Protein AF-0000000084846619 (afdb_homodimer)

Radius of gyration: 22.56 Å; Cα contacts (8 Å, |Δi|>4): 663; chains: 2; bounding box: 57×55×68 Å

Solvent-accessible surface area (backbone atoms only — not comparable to full-atom values): 15453 Å² total; per-residue (Å²): 134,83,77,74,76,74,73,71,69,72,67,68,66,68,63,80,66,84,58,71,43,74,70,27,63,53,76,60,34,79,44,51,46,59,33,74,47,62,42,24,43,28,45,57,87,49,92,53,59,68,50,65,49,30,35,34,35,15,39,35,76,24,59,89,46,84,72,76,56,37,66,59,27,29,50,50,76,54,45,75,38,79,38,77,57,42,58,44,84,92,42,70,86,44,59,23,33,39,80,39,81,30,66,37,56,64,80,53,63,59,35,41,28,34,42,20,36,41,43,35,34,24,36,42,95,45,30,18,65,44,71,50,61,45,69,43,42,29,29,31,94,134,81,77,73,74,72,71,73,69,73,68,68,64,66,63,82,66,83,58,69,42,72,70,28,64,52,75,60,33,82,43,52,46,60,34,74,45,62,42,24,43,28,44,58,88,47,93,53,60,67,50,64,49,30,35,34,34,13,39,33,76,23,59,88,44,84,71,74,57,38,67,59,27,28,49,50,77,55,45,74,39,80,41,78,57,43,58,44,84,92,41,71,86,44,59,23,32,38,78,40,82,32,66,37,56,66,81,54,63,59,34,42,27,32,42,21,35,42,42,34,31,24,36,44,97,46,30,18,65,43,72,52,61,45,69,43,42,28,30,30,96

Organism: Agaricus bisporus var. burnettii (strain JB137-S8 / ATCC MYA-4627 / FGSC 10392) (NCBI:txid597362)

Secondary structure (DSSP, 8-state):
--------------------EEEESPTTEEE-TTSEEEEEEEE---SS-EEEEEEEEEEEE-SSSPPPPTTT---EEEEEEE---B--TT-TTSPEEEEEEEEPPTTPPSEEEEEEEEEEEEETTTTEEEEEEEEEEEEE-/--------------------EEEESPTTEEE-TTSEEEEEEEE---SS-EEEEEEEEEEEE-SSSPPPPTTT---EEEEEEE---B--TT-TTSPEEEEEEEEPPTTPPSEEEEEEEEEEEEETTTTEEEEEEEEEEEEE-

Nearest PDB structures (foldseek):
  8xgl-assembly1_A  TM=7.711E-01  e=7.300E-08  Pyricularia oryzae
  8xgl-assembly1_B  TM=7.271E-01  e=2.197E-07  Pyricularia oryzae
  7tps-assembly1_B  TM=4.456E-01  e=1.864E-02  Homo sapiens
  7u0e-assembly2_H  TM=3.938E-01  e=1.784E-01  Homo sapiens
  7u0e-assembly1_A  TM=3.859E-01  e=1.991E-01  Homo sapiens

Structure (mmCIF, N/CA/C/O backbone):
data_AF-0000000084846619-model_v1
#
loop_
_entity.id
_entity.type
_entity.pdbx_description
1 polymer 'Phosphatidylglycerol/phosphatidylinositol transfer protein'
#
loop_
_atom_site.group_PDB
_atom_site.id
_atom_site.type_symbol
_atom_site.label_atom_id
_atom_site.label_alt_id
_atom_site.label_comp_id
_atom_site.label_asym_id
_atom_site.label_entity_id
_atom_site.label_seq_id
_atom_site.pdbx_PDB_ins_code
_atom_site.Cartn_x
_atom_site.Cartn_y
_atom_site.Cartn_z
_atom_site.occupancy
_atom_site.B_iso_or_equiv
_atom_site.auth_seq_id
_atom_site.auth_comp_id
_atom_site.auth_asym_id
_atom_site.auth_atom_id
_atom_site.pdbx_PDB_model_num
ATOM 1 N N . MET A 1 1 ? -15.875 -27.078 47.812 1 30.39 1 MET A N 1
ATOM 2 C CA . MET A 1 1 ? -16.219 -26.062 46.844 1 30.39 1 MET A CA 1
ATOM 3 C C . MET A 1 1 ? -15.086 -25.891 45.812 1 30.39 1 MET A C 1
ATOM 5 O O . MET A 1 1 ? -14.031 -25.359 46.156 1 30.39 1 MET A O 1
ATOM 9 N N . LYS A 1 2 ? -14.797 -26.938 44.938 1 36.56 2 LYS A N 1
ATOM 10 C CA . LYS A 1 2 ? -13.836 -27 43.844 1 36.56 2 LYS A CA 1
ATOM 11 C C . LYS A 1 2 ? -14.055 -25.859 42.844 1 36.56 2 LYS A C 1
ATOM 13 O O . LYS A 1 2 ? -15.156 -25.703 42.312 1 36.56 2 LYS A O 1
ATOM 18 N N . PHE A 1 3 ? -13.391 -24.734 43.125 1 34.69 3 PHE A N 1
ATOM 19 C CA . PHE A 1 3 ? -13.32 -23.578 42.219 1 34.69 3 PHE A CA 1
ATOM 20 C C . PHE A 1 3 ? -12.859 -24.016 40.844 1 34.69 3 PHE A C 1
ATOM 22 O O . PHE A 1 3 ? -11.727 -24.469 40.656 1 34.69 3 PHE A O 1
ATOM 29 N N . ALA A 1 4 ? -13.766 -24.641 40.031 1 40.31 4 ALA A N 1
ATOM 30 C CA . ALA A 1 4 ? -13.508 -24.797 38.625 1 40.31 4 ALA A CA 1
ATOM 31 C C . ALA A 1 4 ? -13.062 -23.469 38 1 40.31 4 ALA A C 1
ATOM 33 O O . ALA A 1 4 ? -13.758 -22.453 38.125 1 40.31 4 ALA A O 1
ATOM 34 N N . THR A 1 5 ? -11.758 -23.188 38 1 38.34 5 THR A N 1
ATOM 35 C CA . THR A 1 5 ? -11.156 -22.078 37.25 1 38.34 5 THR A CA 1
ATOM 36 C C . THR A 1 5 ? -11.609 -22.109 35.781 1 38.34 5 THR A C 1
ATOM 38 O O . THR A 1 5 ? -11.32 -23.047 35.062 1 38.34 5 THR A O 1
ATOM 41 N N . ALA A 1 6 ? -12.836 -21.625 35.562 1 39.12 6 ALA A N 1
ATOM 42 C CA . ALA A 1 6 ? -13.242 -21.375 34.188 1 39.12 6 ALA A CA 1
ATOM 43 C C . ALA A 1 6 ? -12.156 -20.609 33.438 1 39.12 6 ALA A C 1
ATOM 45 O O . ALA A 1 6 ? -11.898 -19.438 33.719 1 39.12 6 ALA A O 1
ATOM 46 N N . LEU A 1 7 ? -11.086 -21.312 33.062 1 32.69 7 LEU A N 1
ATOM 47 C CA . LEU A 1 7 ? -10.203 -20.656 32.094 1 32.69 7 LEU A CA 1
ATOM 48 C C . LEU A 1 7 ? -10.992 -20.109 30.922 1 32.69 7 LEU A C 1
ATOM 50 O O . LEU A 1 7 ? -11.648 -20.875 30.203 1 32.69 7 LEU A O 1
ATOM 54 N N . LEU A 1 8 ? -11.641 -18.969 31.125 1 35.06 8 LEU A N 1
ATOM 55 C CA . LEU A 1 8 ? -12.164 -18.281 29.953 1 35.06 8 LEU A CA 1
ATOM 56 C C . LEU A 1 8 ? -11.141 -18.266 28.828 1 35.06 8 LEU A C 1
ATOM 58 O O . LEU A 1 8 ? -10.07 -17.672 28.953 1 35.06 8 LEU A O 1
ATOM 62 N N . ALA A 1 9 ? -11.094 -19.375 28.141 1 31.73 9 ALA A N 1
ATOM 63 C CA . ALA A 1 9 ? -10.367 -19.328 26.875 1 31.73 9 ALA A CA 1
ATOM 64 C C . ALA A 1 9 ? -10.719 -18.062 26.094 1 31.73 9 ALA A C 1
ATOM 66 O O . ALA A 1 9 ? -11.883 -17.859 25.734 1 31.73 9 ALA A O 1
ATOM 67 N N . CYS A 1 10 ? -10.172 -16.922 26.547 1 33.62 10 CYS A N 1
ATOM 68 C CA . CYS A 1 10 ? -10.25 -15.812 25.609 1 33.62 10 CYS A CA 1
ATOM 69 C C . CYS A 1 10 ? -10.125 -16.297 24.172 1 33.62 10 CYS A C 1
ATOM 71 O O . CYS A 1 10 ? -9.055 -16.734 23.75 1 33.62 10 CYS A O 1
ATOM 73 N N . LEU A 1 11 ? -11.125 -17.109 23.766 1 34.97 11 LEU A N 1
ATOM 74 C CA . LEU A 1 11 ? -11.188 -17.281 22.312 1 34.97 11 LEU A CA 1
ATOM 75 C C . LEU A 1 11 ? -10.805 -15.992 21.594 1 34.97 11 LEU A C 1
ATOM 77 O O . LEU A 1 11 ? -11.539 -15 21.672 1 34.97 11 LEU A O 1
ATOM 81 N N . THR A 1 12 ? -9.578 -15.578 21.75 1 34.03 12 THR A N 1
ATOM 82 C CA . THR A 1 12 ? -9.203 -14.625 20.703 1 34.03 12 THR A CA 1
ATOM 83 C C . THR A 1 12 ? -9.867 -14.984 19.375 1 34.03 12 THR A C 1
ATOM 85 O O . THR A 1 12 ? -9.695 -16.094 18.875 1 34.03 12 THR A O 1
ATOM 88 N N . ALA A 1 13 ? -11.242 -14.914 19.266 1 34.78 13 ALA A N 1
ATOM 89 C CA . ALA A 1 13 ? -11.797 -14.938 17.922 1 34.78 13 ALA A CA 1
ATOM 90 C C . ALA A 1 13 ? -10.727 -14.602 16.891 1 34.78 13 ALA A C 1
ATOM 92 O O . ALA A 1 13 ? -10.117 -13.523 16.938 1 34.78 13 ALA A O 1
ATOM 93 N N . ALA A 1 14 ? -9.883 -15.5 16.531 1 37.34 14 ALA A N 1
ATOM 94 C CA . ALA A 1 14 ? -9.211 -15.242 15.273 1 37.34 14 ALA A CA 1
ATOM 95 C C . ALA A 1 14 ? -10.062 -14.359 14.367 1 37.34 14 ALA A C 1
ATOM 97 O O . ALA A 1 14 ? -11.141 -14.766 13.93 1 37.34 14 ALA A O 1
ATOM 98 N N . ALA A 1 15 ? -10.516 -13.18 14.758 1 41.03 15 ALA A N 1
ATOM 99 C CA . ALA A 1 15 ? -11.156 -12.367 13.727 1 41.03 15 ALA A CA 1
ATOM 100 C C . ALA A 1 15 ? -10.922 -12.953 12.336 1 41.03 15 ALA A C 1
ATOM 102 O O . ALA A 1 15 ? -9.773 -13.148 11.922 1 41.03 15 ALA A O 1
ATOM 103 N N . SER A 1 16 ? -11.492 -14.102 11.977 1 47.72 16 SER A N 1
ATOM 104 C CA . SER A 1 16 ? -11.453 -14.578 10.602 1 47.72 16 SER A CA 1
ATOM 105 C C . SER A 1 16 ? -11.062 -13.461 9.641 1 47.72 16 SER A C 1
ATOM 107 O O . SER A 1 16 ? -11.828 -12.516 9.43 1 47.72 16 SER A O 1
ATOM 109 N N . ALA A 1 17 ? -9.805 -12.969 9.781 1 53.25 17 ALA A N 1
ATOM 110 C CA . ALA A 1 17 ? -9.172 -11.828 9.141 1 53.25 17 ALA A CA 1
ATOM 111 C C . ALA A 1 17 ? -9.625 -11.688 7.688 1 53.25 17 ALA A C 1
ATOM 113 O O . ALA A 1 17 ? -9.891 -12.688 7.016 1 53.25 17 ALA A O 1
ATOM 114 N N . GLN A 1 18 ? -10.305 -10.617 7.391 1 75.19 18 GLN A N 1
ATOM 115 C CA . GLN A 1 18 ? -10.664 -10.164 6.055 1 75.19 18 GLN A CA 1
ATOM 116 C C . GLN A 1 18 ? -9.477 -10.25 5.102 1 75.19 18 GLN A C 1
ATOM 118 O O . GLN A 1 18 ? -8.602 -9.375 5.117 1 75.19 18 GLN A O 1
ATOM 123 N N . ARG A 1 19 ? -9.344 -11.594 4.547 1 90.31 19 ARG A N 1
ATOM 124 C CA . ARG A 1 19 ? -8.203 -11.805 3.656 1 90.31 19 ARG A CA 1
ATOM 125 C C . ARG A 1 19 ? -8.656 -11.898 2.203 1 90.31 19 ARG A C 1
ATOM 127 O O . ARG A 1 19 ? -9.703 -12.492 1.909 1 90.31 19 ARG A O 1
ATOM 134 N N . VAL A 1 20 ? -7.875 -11.367 1.393 1 96.44 20 VAL A N 1
ATOM 135 C CA . VAL A 1 20 ? -8.094 -11.609 -0.029 1 96.44 20 VAL A CA 1
ATOM 136 C C . VAL A 1 20 ? -7.695 -13.047 -0.372 1 96.44 20 VAL A C 1
ATOM 138 O O . VAL A 1 20 ? -7.043 -13.727 0.424 1 96.44 20 VAL A O 1
ATOM 141 N N . LEU A 1 21 ? -8.18 -13.492 -1.52 1 96.69 21 LEU A N 1
ATOM 142 C CA . LEU A 1 21 ? -7.844 -14.828 -2.02 1 96.69 21 LEU A CA 1
ATOM 143 C C . LEU A 1 21 ? -7.176 -14.742 -3.385 1 96.69 21 LEU A C 1
ATOM 145 O O . LEU A 1 21 ? -7.402 -13.789 -4.137 1 96.69 21 LEU A O 1
ATOM 149 N N . ILE A 1 22 ? -6.344 -15.688 -3.639 1 98.19 22 ILE A N 1
ATOM 150 C CA . ILE A 1 22 ? -5.852 -15.883 -4.996 1 98.19 22 ILE A CA 1
ATOM 151 C C . ILE A 1 22 ? -6.793 -16.812 -5.762 1 98.19 22 ILE A C 1
ATOM 153 O O . ILE A 1 22 ? -6.855 -18.016 -5.484 1 98.19 22 ILE A O 1
ATOM 157 N N . GLY A 1 23 ? -7.562 -16.172 -6.676 1 97.31 23 GLY A N 1
ATOM 158 C CA . GLY A 1 23 ? -8.523 -16.953 -7.445 1 97.31 23 GLY A CA 1
ATOM 159 C C . GLY A 1 23 ? -7.898 -17.719 -8.586 1 97.31 23 GLY A C 1
ATOM 160 O O . GLY A 1 23 ? -8.43 -18.75 -9.008 1 97.31 23 GLY A O 1
ATOM 161 N N . SER A 1 24 ? -6.902 -17.125 -9.172 1 98.06 24 SER A N 1
ATOM 162 C CA . SER A 1 24 ? -6.098 -17.734 -10.219 1 98.06 24 SER A CA 1
ATOM 163 C C . SER A 1 24 ? -4.652 -17.25 -10.156 1 98.06 24 SER A C 1
ATOM 165 O O . SER A 1 24 ? -4.387 -16.109 -9.812 1 98.06 24 SER A O 1
ATOM 167 N N . PRO A 1 25 ? -3.596 -18.172 -10.453 1 98.5 25 PRO A N 1
ATOM 168 C CA . PRO A 1 25 ? -3.74 -19.578 -10.82 1 98.5 25 PRO A CA 1
ATOM 169 C C . PRO A 1 25 ? -4.016 -20.484 -9.617 1 98.5 25 PRO A C 1
ATOM 171 O O . PRO A 1 25 ? -3.85 -20.047 -8.477 1 98.5 25 PRO A O 1
ATOM 174 N N . PRO A 1 26 ? -4.547 -21.625 -9.812 1 98.44 26 PRO A N 1
ATOM 175 C CA . PRO A 1 26 ? -4.699 -22.562 -8.695 1 98.44 26 PRO A CA 1
ATOM 176 C C . PRO A 1 26 ? -3.359 -23.031 -8.141 1 98.44 26 PRO A C 1
ATOM 178 O O . PRO A 1 26 ? -2.328 -22.891 -8.805 1 98.44 26 PRO A O 1
ATOM 181 N N . ASP A 1 27 ? -3.414 -23.469 -6.902 1 98.31 27 ASP A N 1
ATOM 182 C CA . ASP A 1 27 ? -2.234 -24.062 -6.273 1 98.31 27 ASP A CA 1
ATOM 183 C C . ASP A 1 27 ? -1.596 -25.109 -7.18 1 98.31 27 ASP A C 1
ATOM 185 O O . ASP A 1 27 ? -2.297 -25.922 -7.785 1 98.31 27 ASP A O 1
ATOM 189 N N . GLN A 1 28 ? -0.274 -25.016 -7.426 1 98.25 28 GLN A N 1
ATOM 190 C CA . GLN A 1 28 ? 0.557 -25.953 -8.172 1 98.25 28 GLN A CA 1
ATOM 191 C C . GLN A 1 28 ? 0.284 -25.859 -9.664 1 98.25 28 GLN A C 1
ATOM 193 O O . GLN A 1 28 ? 0.553 -26.812 -10.406 1 98.25 28 GLN A O 1
ATOM 198 N N . ALA A 1 29 ? -0.265 -24.781 -10.117 1 98.69 29 ALA A N 1
ATOM 199 C CA . ALA A 1 29 ? -0.486 -24.594 -11.547 1 98.69 29 ALA A CA 1
ATOM 200 C C . ALA A 1 29 ? 0.829 -24.672 -12.32 1 98.69 29 ALA A C 1
ATOM 202 O O . ALA A 1 29 ? 1.863 -24.203 -11.836 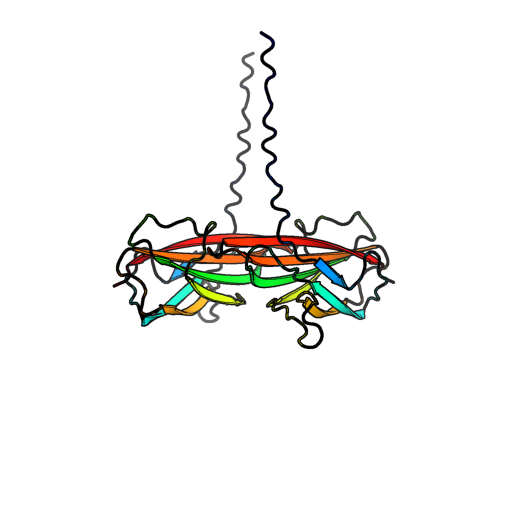1 98.69 29 ALA A O 1
ATOM 203 N N . ASN A 1 30 ? 0.758 -25.203 -13.508 1 98.75 30 ASN A N 1
ATOM 204 C CA . ASN A 1 30 ? 1.874 -25.125 -14.445 1 98.75 30 ASN A CA 1
ATOM 205 C C . ASN A 1 30 ? 1.907 -23.781 -15.172 1 98.75 30 ASN A C 1
ATOM 207 O O . ASN A 1 30 ? 0.928 -23.391 -15.805 1 98.75 30 ASN A O 1
ATOM 211 N N . LEU A 1 31 ? 3.018 -23.109 -15.023 1 98.75 31 LEU A N 1
ATOM 212 C CA . LEU A 1 31 ? 3.217 -21.828 -15.703 1 98.75 31 LEU A CA 1
ATOM 213 C C . LEU A 1 31 ? 4.477 -21.859 -16.562 1 98.75 31 LEU A C 1
ATOM 215 O O . LEU A 1 31 ? 5.406 -22.625 -16.281 1 98.75 31 LEU A O 1
ATOM 219 N N . SER A 1 32 ? 4.512 -21.031 -17.609 1 98.44 32 SER A N 1
ATOM 220 C CA . SER A 1 32 ? 5.648 -21.016 -18.516 1 98.44 32 SER A CA 1
ATOM 221 C C . SER A 1 32 ? 6.41 -19.703 -18.422 1 98.44 32 SER A C 1
ATOM 223 O O . SER A 1 32 ? 5.824 -18.625 -18.594 1 98.44 32 SER A O 1
ATOM 225 N N . ALA A 1 33 ? 7.676 -19.859 -18.203 1 98.19 33 ALA A N 1
ATOM 226 C CA . ALA A 1 33 ? 8.523 -18.672 -18.281 1 98.19 33 ALA A CA 1
ATOM 227 C C . ALA A 1 33 ? 8.453 -18.031 -19.672 1 98.19 33 ALA A C 1
ATOM 229 O O . ALA A 1 33 ? 8.281 -18.734 -20.672 1 98.19 33 ALA A O 1
ATOM 230 N N . GLY A 1 34 ? 8.516 -16.75 -19.688 1 98.44 34 GLY A N 1
ATOM 231 C CA . GLY A 1 34 ? 8.516 -16.031 -20.953 1 98.44 34 GLY A CA 1
ATOM 232 C C . GLY A 1 34 ? 7.133 -15.867 -21.547 1 98.44 34 GLY A C 1
ATOM 233 O O . GLY A 1 34 ? 6.992 -15.594 -22.734 1 98.44 34 GLY A O 1
ATOM 234 N N . GLN A 1 35 ? 6.129 -16.094 -20.734 1 98.31 35 GLN A N 1
ATOM 235 C CA . GLN A 1 35 ? 4.746 -15.961 -21.188 1 98.31 35 GLN A CA 1
ATOM 236 C C . GLN A 1 35 ? 3.926 -15.117 -20.219 1 98.31 35 GLN A C 1
ATOM 238 O O . GLN A 1 35 ? 4.309 -14.945 -19.062 1 98.31 35 GLN A O 1
ATOM 243 N N . ASN A 1 36 ? 2.859 -14.602 -20.719 1 98.62 36 ASN A N 1
ATOM 244 C CA . ASN A 1 36 ? 1.887 -13.945 -19.859 1 98.62 36 ASN A CA 1
ATOM 245 C C . ASN A 1 36 ? 1.057 -14.953 -19.062 1 98.62 36 ASN A C 1
ATOM 247 O O . ASN A 1 36 ? 0.786 -16.047 -19.562 1 98.62 36 ASN A O 1
ATOM 251 N N . THR A 1 37 ? 0.73 -14.578 -17.922 1 98.38 37 THR A N 1
ATOM 252 C CA . THR A 1 37 ? -0.237 -15.32 -17.109 1 98.38 37 THR A CA 1
ATOM 253 C C . THR A 1 37 ? -1.189 -14.367 -16.406 1 98.38 37 THR A C 1
ATOM 255 O O . THR A 1 37 ? -0.909 -13.172 -16.281 1 98.38 37 THR A O 1
ATOM 258 N N . THR A 1 38 ? -2.289 -14.906 -15.961 1 98.75 38 THR A N 1
ATOM 259 C CA . THR A 1 38 ? -3.258 -14.125 -15.203 1 98.75 38 THR A CA 1
ATOM 260 C C . THR A 1 38 ? -3.188 -14.469 -13.719 1 98.75 38 THR A C 1
ATOM 262 O O . THR A 1 38 ? -3.199 -15.648 -13.352 1 98.75 38 THR A O 1
ATOM 265 N N . ILE A 1 39 ? -3.033 -13.492 -12.914 1 98.88 39 ILE A N 1
ATOM 266 C CA . ILE A 1 39 ? -3.211 -13.625 -11.469 1 98.88 39 ILE A CA 1
ATOM 267 C C . ILE A 1 39 ? -4.496 -12.922 -11.047 1 98.88 39 ILE A C 1
ATOM 269 O O . ILE A 1 39 ? -4.652 -11.719 -11.258 1 98.88 39 ILE A O 1
ATOM 273 N N . GLN A 1 40 ? -5.418 -13.672 -10.484 1 98.31 40 GLN A N 1
ATOM 274 C CA . GLN A 1 40 ? -6.672 -13.102 -9.992 1 98.31 40 GLN A CA 1
ATOM 275 C C . GLN A 1 40 ? -6.648 -12.938 -8.477 1 98.31 40 GLN A C 1
ATOM 277 O O . GLN A 1 40 ? -6.348 -13.883 -7.75 1 98.31 40 GLN A O 1
ATOM 282 N N . ILE A 1 41 ? -6.879 -11.781 -8.07 1 98.5 41 ILE A N 1
ATOM 283 C CA . ILE A 1 41 ? -7.062 -11.523 -6.645 1 98.5 41 ILE A CA 1
ATOM 284 C C . ILE A 1 41 ? -8.539 -11.281 -6.352 1 98.5 41 ILE A C 1
ATOM 286 O O . ILE A 1 41 ? -9.172 -10.422 -6.969 1 98.5 41 ILE A O 1
ATOM 290 N N . VAL A 1 42 ? -9.062 -12.055 -5.43 1 96.44 42 VAL A N 1
ATOM 291 C CA . VAL A 1 42 ? -10.477 -12.008 -5.066 1 96.44 42 VAL A CA 1
ATOM 292 C C . VAL A 1 42 ? -10.641 -11.281 -3.73 1 96.44 42 VAL A C 1
ATOM 294 O O . VAL A 1 42 ? -9.875 -11.516 -2.793 1 96.44 42 VAL A O 1
ATOM 297 N N . LEU A 1 43 ? -11.531 -1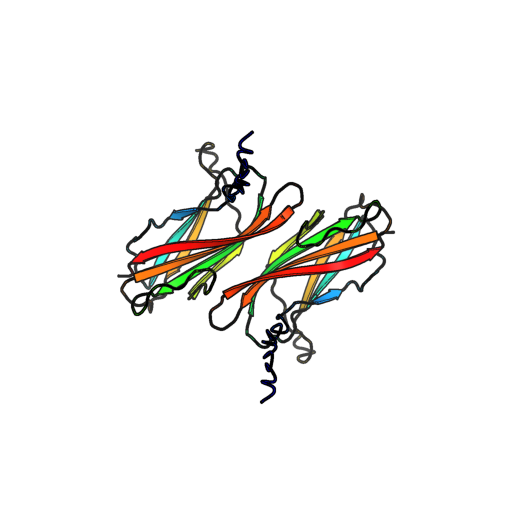0.312 -3.729 1 95 43 LEU A N 1
ATOM 298 C CA . LEU A 1 43 ? -11.961 -9.648 -2.502 1 95 43 LEU A CA 1
ATOM 299 C C . LEU A 1 43 ? -13.281 -10.227 -2.004 1 95 43 LEU A C 1
ATOM 301 O O . LEU A 1 43 ? -14.352 -9.859 -2.502 1 95 43 LEU A O 1
ATOM 305 N N . PRO A 1 44 ? -13.172 -11.07 -1.01 1 90.44 44 PRO A N 1
ATOM 306 C CA . PRO A 1 44 ? -14.422 -11.625 -0.482 1 90.44 44 PRO A CA 1
ATOM 307 C C . PRO A 1 44 ? -15.297 -10.562 0.18 1 90.44 44 PRO A C 1
ATOM 309 O O . PRO A 1 44 ? -14.859 -9.422 0.373 1 90.44 44 PRO A O 1
ATOM 312 N N . ASN A 1 45 ? -16.547 -10.961 0.412 1 83.44 45 ASN A N 1
ATOM 313 C CA . ASN A 1 45 ? -17.422 -10.062 1.172 1 83.44 45 ASN A CA 1
ATOM 314 C C . ASN A 1 45 ? -16.953 -9.938 2.621 1 83.44 45 ASN A C 1
ATOM 316 O O . ASN A 1 45 ? -17.234 -10.82 3.441 1 83.44 45 ASN A O 1
ATOM 320 N N . PHE A 1 46 ? -16.219 -8.922 2.84 1 75.81 46 PHE A N 1
ATOM 321 C CA . PHE A 1 46 ? -15.703 -8.703 4.184 1 75.81 46 PHE A CA 1
ATOM 322 C C . PHE A 1 46 ? -16.812 -8.227 5.117 1 75.81 46 PHE A C 1
ATOM 324 O O . PHE A 1 46 ? -17.797 -7.633 4.668 1 75.81 46 PHE A O 1
ATOM 331 N N . GLN A 1 47 ? -16.719 -8.672 6.238 1 69.62 47 GLN A N 1
ATOM 332 C CA . GLN A 1 47 ? -17.641 -8.188 7.254 1 69.62 47 GLN A CA 1
ATOM 333 C C . GLN A 1 47 ? -17.562 -6.664 7.379 1 69.62 47 GLN A C 1
ATOM 335 O O . GLN A 1 47 ? -18.594 -5.992 7.461 1 69.62 47 GLN A O 1
ATOM 340 N N . SER A 1 48 ? -16.234 -6.223 7.441 1 77.75 48 SER A N 1
ATOM 341 C CA . SER A 1 48 ? -16.031 -4.781 7.48 1 77.75 48 SER A CA 1
ATOM 342 C C . SER A 1 48 ? -15.766 -4.219 6.09 1 77.75 48 SER A C 1
ATOM 344 O O . SER A 1 48 ? -15.227 -4.914 5.227 1 77.75 48 SER A O 1
ATOM 346 N N . SER A 1 49 ? -16.25 -3.002 5.93 1 86.25 49 SER A N 1
ATOM 347 C CA . SER A 1 49 ? -15.938 -2.322 4.676 1 86.25 49 SER A CA 1
ATOM 348 C C . SER A 1 49 ? -14.43 -2.143 4.5 1 86.25 49 SER A C 1
ATOM 350 O O . SER A 1 49 ? -13.688 -2.1 5.48 1 86.25 49 SER A O 1
ATOM 352 N N . SER A 1 50 ? -13.977 -2.279 3.32 1 91.19 50 SER A N 1
ATOM 353 C CA . SER A 1 50 ? -12.57 -2.037 3.016 1 91.19 50 SER A CA 1
ATOM 354 C C . SER A 1 50 ? -12.414 -1.078 1.841 1 91.19 50 SER A C 1
ATOM 356 O O . SER A 1 50 ? -13.219 -1.104 0.902 1 91.19 50 SER A O 1
ATOM 358 N N . GLN A 1 51 ? -11.539 -0.101 2.012 1 94.5 51 GLN A N 1
ATOM 359 C CA . GLN A 1 51 ? -11.047 0.68 0.882 1 94.5 51 GLN A CA 1
ATOM 360 C C . GLN A 1 51 ? -9.695 0.156 0.402 1 94.5 51 GLN A C 1
ATOM 362 O O . GLN A 1 51 ? -8.695 0.263 1.113 1 94.5 51 GLN A O 1
ATOM 367 N N . GLU A 1 52 ? -9.695 -0.374 -0.814 1 96.31 52 GLU A N 1
ATOM 368 C CA . GLU A 1 52 ? -8.484 -0.991 -1.345 1 96.31 52 GLU A CA 1
ATOM 369 C C . GLU A 1 52 ? -7.469 0.066 -1.766 1 96.31 52 GLU A C 1
ATOM 371 O O . GLU A 1 52 ? -7.832 1.092 -2.344 1 96.31 52 GLU A O 1
ATOM 376 N N . VAL A 1 53 ? -6.195 -0.225 -1.41 1 97.94 53 VAL A N 1
ATOM 377 C CA . VAL A 1 53 ? -5.145 0.755 -1.675 1 97.94 53 VAL A CA 1
ATOM 378 C C . VAL A 1 53 ? -4.207 0.229 -2.76 1 97.94 53 VAL A C 1
ATOM 380 O O . VAL A 1 53 ? -4.031 0.867 -3.801 1 97.94 53 VAL A O 1
ATOM 383 N N . ALA A 1 54 ? -3.561 -0.887 -2.521 1 98.62 54 ALA A N 1
ATOM 384 C CA . ALA A 1 54 ? -2.568 -1.395 -3.465 1 98.62 54 ALA A CA 1
ATOM 385 C C . ALA A 1 54 ? -2.426 -2.91 -3.348 1 98.62 54 ALA A C 1
ATOM 387 O O . ALA A 1 54 ? -2.84 -3.504 -2.35 1 98.62 54 ALA A O 1
ATOM 388 N N . VAL A 1 55 ? -1.891 -3.488 -4.375 1 98.81 55 VAL A N 1
ATOM 389 C CA . VAL A 1 55 ? -1.411 -4.867 -4.348 1 98.81 55 VAL A CA 1
ATOM 390 C C . VAL A 1 55 ? -0.043 -4.949 -5.02 1 98.81 55 VAL A C 1
ATOM 392 O O . VAL A 1 55 ? 0.236 -4.211 -5.969 1 98.81 55 VAL A O 1
ATOM 395 N N . VAL A 1 56 ? 0.791 -5.711 -4.484 1 98.94 56 VAL A N 1
ATOM 396 C CA . VAL A 1 56 ? 2.041 -6.109 -5.117 1 98.94 56 VAL A CA 1
ATOM 397 C C . VAL A 1 56 ? 2.023 -7.609 -5.398 1 98.94 56 VAL A C 1
ATOM 399 O O . VAL A 1 56 ? 1.624 -8.406 -4.539 1 98.94 56 VAL A O 1
ATOM 402 N N . LEU A 1 57 ? 2.35 -7.945 -6.613 1 98.94 57 LEU A N 1
ATOM 403 C CA . LEU A 1 57 ? 2.482 -9.336 -7.031 1 98.94 57 LEU A CA 1
ATOM 404 C C . LEU A 1 57 ? 3.934 -9.672 -7.355 1 98.94 57 LEU A C 1
ATOM 406 O O . LEU A 1 57 ? 4.609 -8.922 -8.062 1 98.94 57 LEU A O 1
ATOM 410 N N . GLY A 1 58 ? 4.414 -10.758 -6.801 1 98.88 58 GLY A N 1
ATOM 411 C CA . GLY A 1 58 ? 5.77 -11.219 -7.066 1 98.88 58 GLY A CA 1
ATOM 412 C C . GLY A 1 58 ? 5.863 -12.719 -7.25 1 98.88 58 GLY A C 1
ATOM 413 O O . GLY A 1 58 ? 4.906 -13.445 -6.969 1 98.88 58 GLY A O 1
ATOM 414 N N . ILE A 1 59 ? 6.996 -13.141 -7.715 1 98.88 59 ILE A N 1
ATOM 415 C CA . ILE A 1 59 ? 7.23 -14.57 -7.875 1 98.88 59 ILE A CA 1
ATOM 416 C C . ILE A 1 59 ? 8.617 -14.922 -7.344 1 98.88 59 ILE A C 1
ATOM 418 O O . ILE A 1 59 ? 9.578 -14.172 -7.539 1 98.88 59 ILE A O 1
ATOM 422 N N . THR A 1 60 ? 8.695 -15.953 -6.652 1 98.38 60 THR A N 1
ATOM 423 C CA . THR A 1 60 ? 9.938 -16.484 -6.109 1 98.38 60 THR A CA 1
ATOM 424 C C . THR A 1 60 ? 10.172 -17.906 -6.598 1 98.38 60 THR A C 1
ATOM 426 O O . THR A 1 60 ? 9.281 -18.766 -6.512 1 98.38 60 THR A O 1
ATOM 429 N N . SER A 1 61 ? 11.336 -18.109 -7.223 1 98.38 61 SER A N 1
ATOM 430 C CA . SER A 1 61 ? 11.711 -19.484 -7.539 1 98.38 61 SER A CA 1
ATOM 431 C C . SER A 1 61 ? 12.094 -20.266 -6.281 1 98.38 61 SER A C 1
ATOM 433 O O . SER A 1 61 ? 12.805 -19.75 -5.426 1 98.38 61 SER A O 1
ATOM 435 N N . CYS A 1 62 ? 11.617 -21.391 -6.238 1 98.25 62 CYS A N 1
ATOM 436 C CA . CYS A 1 62 ? 11.938 -22.266 -5.117 1 98.25 62 CYS A CA 1
ATOM 437 C C . CYS A 1 62 ? 12.555 -23.562 -5.598 1 98.25 62 CYS A C 1
ATOM 439 O O . CYS A 1 62 ? 12.445 -24.594 -4.922 1 98.25 62 CYS A O 1
ATOM 441 N N . ALA A 1 63 ? 13.086 -23.469 -6.734 1 96.44 63 ALA A N 1
ATOM 442 C CA . ALA A 1 63 ? 13.664 -24.656 -7.371 1 96.44 63 ALA A CA 1
ATOM 443 C C . ALA A 1 63 ? 14.859 -25.172 -6.57 1 96.44 63 ALA A C 1
ATOM 445 O O . ALA A 1 63 ? 15.078 -26.391 -6.5 1 96.44 63 ALA A O 1
ATOM 446 N N . ALA A 1 64 ? 15.555 -24.266 -5.965 1 95.62 64 ALA A N 1
ATOM 447 C CA . ALA A 1 64 ? 16.812 -24.656 -5.324 1 95.62 64 ALA A CA 1
ATOM 448 C C . ALA A 1 64 ? 16.672 -24.672 -3.807 1 95.62 64 ALA A C 1
ATOM 450 O O . ALA A 1 64 ? 17.562 -25.156 -3.098 1 95.62 64 ALA A O 1
ATOM 451 N N . ALA A 1 65 ? 15.703 -24.188 -3.238 1 96 65 ALA A N 1
ATOM 452 C CA . ALA A 1 65 ? 15.453 -24.094 -1.802 1 96 65 ALA A CA 1
ATOM 453 C C . ALA A 1 65 ? 13.969 -23.922 -1.508 1 96 65 ALA A C 1
ATOM 455 O O . ALA A 1 65 ? 13.188 -23.562 -2.395 1 96 65 ALA A O 1
ATOM 456 N N . PRO A 1 66 ? 13.578 -24.281 -0.207 1 97.31 66 PRO A N 1
ATOM 457 C CA . PRO A 1 66 ? 12.18 -24.031 0.141 1 97.31 66 PRO A CA 1
ATOM 458 C C . PRO A 1 66 ? 11.75 -22.594 -0.099 1 97.31 66 PRO A C 1
ATOM 460 O O . PRO A 1 66 ? 12.555 -21.672 0.064 1 97.31 66 PRO A O 1
ATOM 463 N N . CYS A 1 67 ? 10.539 -22.391 -0.444 1 97.19 67 CYS A N 1
ATOM 464 C CA . CYS A 1 67 ? 10.031 -21.047 -0.693 1 97.19 67 CYS A CA 1
ATOM 465 C C . CYS A 1 67 ? 10.016 -20.234 0.589 1 97.19 67 CYS A C 1
ATOM 467 O O . CYS A 1 67 ? 9.469 -20.672 1.605 1 97.19 67 CYS A O 1
ATOM 469 N N . PRO A 1 68 ? 10.594 -19.047 0.579 1 97.81 68 PRO A N 1
ATOM 470 C CA . PRO A 1 68 ? 10.453 -18.156 1.733 1 97.81 68 PRO A CA 1
ATOM 471 C C . PRO A 1 68 ? 9.031 -17.609 1.889 1 97.81 68 PRO A C 1
ATOM 473 O O . PRO A 1 68 ? 8.25 -17.625 0.934 1 97.81 68 PRO A O 1
ATOM 476 N N . ALA A 1 69 ? 8.703 -17.172 3.17 1 98.38 69 ALA A N 1
ATOM 477 C CA . ALA A 1 69 ? 7.41 -16.531 3.385 1 98.38 69 ALA A CA 1
ATOM 478 C C . ALA A 1 69 ? 7.293 -15.242 2.576 1 98.38 69 ALA A C 1
ATOM 480 O O . ALA A 1 69 ? 8.25 -14.469 2.482 1 98.38 69 ALA A O 1
ATOM 481 N N . PRO A 1 70 ? 6.059 -15.016 2.016 1 98.44 70 PRO A N 1
ATOM 482 C CA . PRO A 1 70 ? 5.887 -13.758 1.276 1 98.44 70 PRO A CA 1
ATOM 483 C C . PRO A 1 70 ? 6.113 -12.523 2.145 1 98.44 70 PRO A C 1
ATOM 485 O O . PRO A 1 70 ? 6.387 -11.445 1.622 1 98.44 70 PRO A O 1
ATOM 488 N N . ALA A 1 71 ? 5.977 -12.688 3.496 1 98.19 71 ALA A N 1
ATOM 489 C CA . ALA A 1 71 ? 6.258 -11.578 4.402 1 98.19 71 ALA A CA 1
ATOM 490 C C . ALA A 1 71 ? 7.75 -11.242 4.414 1 98.19 71 ALA A C 1
ATOM 492 O O . ALA A 1 71 ? 8.141 -10.133 4.781 1 98.19 71 ALA A O 1
ATOM 493 N N . ASP A 1 72 ? 8.57 -12.219 3.936 1 97.88 72 ASP A N 1
ATOM 494 C CA . ASP A 1 72 ? 10.016 -12.031 3.961 1 97.88 72 ASP A CA 1
ATOM 495 C C . ASP A 1 72 ? 10.531 -11.523 2.613 1 97.88 72 ASP A C 1
ATOM 497 O O . ASP A 1 72 ? 11.555 -10.852 2.547 1 97.88 72 ASP A O 1
ATOM 501 N N . THR A 1 73 ? 9.914 -11.867 1.578 1 98.25 73 THR A N 1
ATOM 502 C CA . THR A 1 73 ? 10.336 -11.438 0.248 1 98.25 73 THR A CA 1
ATOM 503 C C . THR A 1 73 ? 9.18 -11.547 -0.743 1 98.25 73 THR A C 1
ATOM 505 O O . THR A 1 73 ? 8.406 -12.5 -0.701 1 98.25 73 THR A O 1
ATOM 508 N N . MET A 1 74 ? 9.141 -10.578 -1.661 1 98.69 74 MET A N 1
ATOM 509 C CA . MET A 1 74 ? 8.172 -10.617 -2.758 1 98.69 74 MET A CA 1
ATOM 510 C C . MET A 1 74 ? 8.789 -11.25 -4 1 98.69 74 MET A C 1
ATOM 512 O O . MET A 1 74 ? 8.086 -11.508 -4.98 1 98.69 74 MET A O 1
ATOM 516 N N . GLY A 1 75 ? 10.078 -11.57 -3.969 1 98.06 75 GLY A N 1
ATOM 517 C CA . GLY A 1 75 ? 10.766 -12.086 -5.145 1 98.06 75 GLY A CA 1
ATOM 518 C C . GLY A 1 75 ? 10.812 -11.102 -6.293 1 98.06 75 GLY A C 1
ATOM 519 O O . GLY A 1 75 ? 11.07 -9.914 -6.09 1 98.06 75 GLY A O 1
ATOM 520 N N . ARG A 1 76 ? 10.75 -11.57 -7.461 1 98.06 76 ARG A N 1
ATOM 521 C CA . ARG A 1 76 ? 10.656 -10.703 -8.633 1 98.06 76 ARG A CA 1
ATOM 522 C C . ARG A 1 76 ? 9.273 -10.07 -8.734 1 98.06 76 ARG A C 1
ATOM 524 O O . ARG A 1 76 ? 8.266 -10.773 -8.719 1 98.06 76 ARG A O 1
ATOM 531 N N . ILE A 1 77 ? 9.305 -8.758 -8.867 1 98.75 77 ILE A N 1
ATOM 532 C CA . ILE A 1 77 ? 8.023 -8.055 -8.891 1 98.75 77 ILE A CA 1
ATOM 533 C C . ILE A 1 77 ? 7.387 -8.18 -10.273 1 98.75 77 ILE A C 1
ATOM 535 O O . ILE A 1 77 ? 8.023 -7.883 -11.289 1 98.75 77 ILE A O 1
ATOM 539 N N . LEU A 1 78 ? 6.184 -8.641 -10.195 1 98.81 78 LEU A N 1
ATOM 540 C CA . LEU A 1 78 ? 5.422 -8.781 -11.438 1 98.81 78 LEU A CA 1
ATOM 541 C C . LEU A 1 78 ? 4.461 -7.617 -11.625 1 98.81 78 LEU A C 1
ATOM 543 O O . LEU A 1 78 ? 4.133 -7.25 -12.75 1 98.81 78 LEU A O 1
ATOM 547 N N . TYR A 1 79 ? 3.912 -7.078 -10.602 1 98.75 79 TYR A N 1
ATOM 548 C CA . TYR A 1 79 ? 2.992 -5.945 -10.594 1 98.75 79 TYR A CA 1
ATOM 549 C C . TYR A 1 79 ? 3.064 -5.199 -9.266 1 98.75 79 TYR A C 1
ATOM 551 O O . TYR A 1 79 ? 3.188 -5.816 -8.203 1 98.75 79 TYR A O 1
ATOM 559 N N . SER A 1 80 ? 2.949 -3.936 -9.234 1 98.62 80 SER A N 1
ATOM 560 C CA . SER A 1 80 ? 2.816 -3.08 -8.062 1 98.62 80 SER A CA 1
ATOM 561 C C . SER A 1 80 ? 1.953 -1.86 -8.359 1 98.62 80 SER A C 1
ATOM 563 O O . SER A 1 80 ? 2.326 -1.013 -9.172 1 98.62 80 SER A O 1
ATOM 565 N N . GLY A 1 81 ? 0.802 -1.784 -7.766 1 97.62 81 GLY A N 1
ATOM 566 C CA . GLY A 1 81 ? -0.051 -0.65 -8.086 1 97.62 81 GLY A CA 1
ATOM 567 C C . GLY A 1 81 ? -1.439 -0.76 -7.484 1 97.62 81 GLY A C 1
ATOM 568 O O . GLY A 1 81 ? -1.626 -1.405 -6.453 1 97.62 81 GLY A O 1
ATOM 569 N N . HIS A 1 82 ? -2.348 -0.102 -8.102 1 96.81 82 HIS A N 1
ATOM 570 C CA . HIS A 1 82 ? -3.707 0.029 -7.59 1 96.81 82 HIS A CA 1
ATOM 571 C C . HIS A 1 82 ? -4.422 -1.317 -7.574 1 96.81 82 HIS A C 1
ATOM 573 O O . HIS A 1 82 ? -4.191 -2.156 -8.453 1 96.81 82 HIS A O 1
ATOM 579 N N . PHE A 1 83 ? -5.156 -1.544 -6.633 1 97.81 83 PHE A N 1
ATOM 580 C CA . PHE A 1 83 ? -6.07 -2.672 -6.477 1 97.81 83 PHE A CA 1
ATOM 581 C C . PHE A 1 83 ? -7.512 -2.191 -6.395 1 97.81 83 PHE A C 1
ATOM 583 O O . PHE A 1 83 ? -7.906 -1.555 -5.418 1 97.81 83 PHE A O 1
ATOM 590 N N . ASN A 1 84 ? -8.242 -2.406 -7.465 1 96.5 84 ASN A N 1
ATOM 591 C CA . ASN A 1 84 ? -9.617 -1.953 -7.582 1 96.5 84 ASN A CA 1
ATOM 592 C C . ASN A 1 84 ? -10.539 -3.072 -8.062 1 96.5 84 ASN A C 1
ATOM 594 O O . ASN A 1 84 ? -11.062 -3.016 -9.18 1 96.5 84 ASN A O 1
ATOM 598 N N . PRO A 1 85 ? -10.711 -4.062 -7.176 1 95.75 85 PRO A N 1
ATOM 599 C CA . PRO A 1 85 ? -11.57 -5.184 -7.574 1 95.75 85 PRO A CA 1
ATOM 600 C C . PRO A 1 85 ? -13.008 -4.754 -7.836 1 95.75 85 PRO A C 1
ATOM 602 O O . PRO A 1 85 ? -13.531 -3.877 -7.145 1 95.75 85 PRO A O 1
ATOM 605 N N . GLN A 1 86 ? -13.609 -5.375 -8.789 1 93.44 86 GLN A N 1
ATOM 606 C CA . GLN A 1 86 ? -14.984 -5.07 -9.164 1 93.44 86 GLN A CA 1
ATOM 607 C C . GLN A 1 86 ? -15.844 -6.332 -9.18 1 93.44 86 GLN A C 1
ATOM 609 O O . GLN A 1 86 ? -15.336 -7.43 -9.43 1 93.44 86 GLN A O 1
ATOM 614 N N . ARG A 1 87 ? -17.031 -6.004 -8.805 1 90.31 87 ARG A N 1
ATOM 615 C CA . ARG A 1 87 ? -17.984 -7.078 -9 1 90.31 87 ARG A CA 1
ATOM 616 C C . ARG A 1 87 ? -18.438 -7.156 -10.453 1 90.31 87 ARG A C 1
ATOM 618 O O . ARG A 1 87 ? -18.547 -6.133 -11.133 1 90.31 87 ARG A O 1
ATOM 625 N N . ASP A 1 88 ? -18.609 -8.352 -10.906 1 83 88 ASP A N 1
ATOM 626 C CA . ASP A 1 88 ? -19.172 -8.531 -12.234 1 83 88 ASP A CA 1
ATOM 627 C C . ASP A 1 88 ? -20.672 -8.234 -12.234 1 83 88 ASP A C 1
ATOM 629 O O . ASP A 1 88 ? -21.453 -8.898 -11.539 1 83 88 ASP A O 1
ATOM 633 N N . PRO A 1 89 ? -21.078 -7.191 -13 1 81.88 89 PRO A N 1
ATOM 634 C CA . PRO A 1 89 ? -22.5 -6.848 -12.984 1 81.88 89 PRO A CA 1
ATOM 635 C C . PRO A 1 89 ? -23.391 -8.008 -13.438 1 81.88 89 PRO A C 1
ATOM 637 O O . PRO A 1 89 ? -24.547 -8.086 -13.039 1 81.88 89 PRO A O 1
ATOM 640 N N . ALA A 1 90 ? -22.844 -8.875 -14.297 1 85.69 90 ALA A N 1
ATOM 641 C CA . ALA A 1 90 ? -23.625 -10 -14.828 1 85.69 90 ALA A CA 1
ATOM 642 C C . ALA A 1 90 ? -23.734 -11.117 -13.789 1 85.69 90 ALA A C 1
ATOM 644 O O . ALA A 1 90 ? -24.594 -11.992 -13.906 1 85.69 90 ALA A O 1
ATOM 645 N N . MET A 1 91 ? -22.859 -11.117 -12.828 1 79.75 91 MET A N 1
ATOM 646 C CA . MET A 1 91 ? -22.844 -12.117 -11.766 1 79.75 91 MET A CA 1
ATOM 647 C C . MET A 1 91 ? -22.719 -11.461 -10.398 1 79.75 91 MET A C 1
ATOM 649 O O . MET A 1 91 ? -21.719 -11.641 -9.703 1 79.75 91 MET A O 1
ATOM 653 N N . PRO A 1 92 ? -23.781 -10.781 -9.938 1 72.25 92 PRO A N 1
ATOM 654 C CA . PRO A 1 92 ? -23.688 -9.969 -8.719 1 72.25 92 PRO A CA 1
ATOM 655 C C . PRO A 1 92 ? -23.359 -10.797 -7.48 1 72.25 92 PRO A C 1
ATOM 657 O O . PRO A 1 92 ? -22.859 -10.266 -6.492 1 72.25 92 PRO A O 1
ATOM 660 N N . ALA A 1 93 ? -23.578 -12.023 -7.621 1 78.19 93 ALA A N 1
ATOM 661 C CA . ALA A 1 93 ? -23.328 -12.883 -6.461 1 78.19 93 ALA A CA 1
ATOM 662 C C . ALA A 1 93 ? -21.844 -13.203 -6.332 1 78.19 93 ALA A C 1
ATOM 664 O O . ALA A 1 93 ? -21.391 -13.68 -5.289 1 78.19 93 ALA A O 1
ATOM 665 N N . MET A 1 94 ? -21.188 -12.883 -7.434 1 79.5 94 MET A N 1
ATOM 666 C CA . MET A 1 94 ? -19.766 -13.188 -7.426 1 79.5 94 MET A CA 1
ATOM 667 C C . MET A 1 94 ? -18.984 -12.133 -6.641 1 79.5 94 MET A C 1
ATOM 669 O O . MET A 1 94 ? -19.344 -10.953 -6.652 1 79.5 94 MET A O 1
ATOM 673 N N . GLN A 1 95 ? -18.062 -12.656 -5.895 1 90.62 95 GLN A N 1
ATOM 674 C CA . GLN A 1 95 ? -17.172 -11.773 -5.141 1 90.62 95 GLN A CA 1
ATOM 675 C C . GLN A 1 95 ? -16.406 -10.852 -6.07 1 90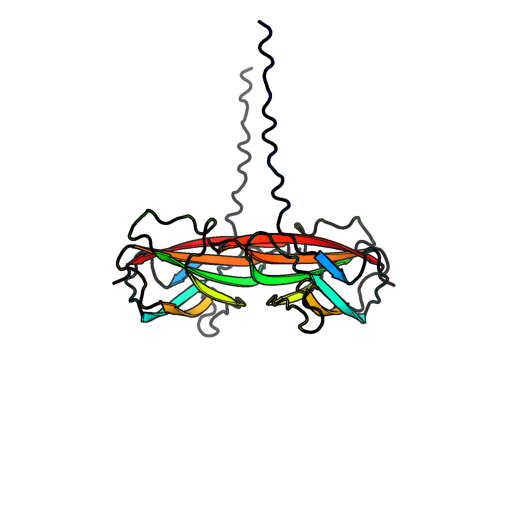.62 95 GLN A C 1
ATOM 677 O O . GLN A 1 95 ? -16.156 -11.188 -7.234 1 90.62 95 GLN A O 1
ATOM 682 N N . ALA A 1 96 ? -16.141 -9.648 -5.605 1 93.94 96 ALA A N 1
ATOM 683 C CA . ALA A 1 96 ? -15.32 -8.727 -6.387 1 93.94 96 ALA A CA 1
ATOM 684 C C . ALA A 1 96 ? -13.945 -9.328 -6.652 1 93.94 96 ALA A C 1
ATOM 686 O O . ALA A 1 96 ? -13.398 -10.039 -5.809 1 93.94 96 ALA A O 1
ATOM 687 N N . TYR A 1 97 ? -13.438 -9.172 -7.805 1 95.81 97 TYR A N 1
ATOM 688 C CA . TYR A 1 97 ? -12.094 -9.633 -8.141 1 95.81 97 TYR A CA 1
ATOM 689 C C . TYR A 1 97 ? -11.43 -8.703 -9.141 1 95.81 97 TYR A C 1
ATOM 691 O O . TYR A 1 97 ? -12.078 -7.832 -9.719 1 95.81 97 TYR A O 1
ATOM 699 N N . GLN A 1 98 ? -10.148 -8.773 -9.258 1 97.75 98 GLN A N 1
ATOM 700 C CA . GLN A 1 98 ? -9.367 -8.109 -10.297 1 97.75 98 GLN A CA 1
ATOM 701 C C . GLN A 1 98 ? -8.336 -9.062 -10.906 1 97.75 98 GLN A C 1
ATOM 703 O O . GLN A 1 98 ? -7.637 -9.773 -10.18 1 97.75 98 GLN A O 1
ATOM 708 N N . ASN A 1 99 ? -8.336 -9.094 -12.234 1 98.25 99 ASN A N 1
ATOM 709 C CA . ASN A 1 99 ? -7.328 -9.852 -12.977 1 98.25 99 ASN A CA 1
ATOM 710 C C . ASN A 1 99 ? -6.121 -8.984 -13.328 1 98.25 99 ASN A C 1
ATOM 712 O O . ASN A 1 99 ? -6.277 -7.859 -13.797 1 98.25 99 ASN A O 1
ATOM 716 N N . PHE A 1 100 ? -5 -9.57 -13.094 1 98.81 100 PHE A N 1
ATOM 717 C CA . PHE A 1 100 ? -3.744 -8.961 -13.516 1 98.81 100 PHE A CA 1
ATOM 718 C C . PHE A 1 100 ? -3.037 -9.828 -14.555 1 98.81 100 PHE A C 1
ATOM 720 O O . PHE A 1 100 ? -2.713 -10.984 -14.281 1 98.81 100 PHE A O 1
ATOM 727 N N . THR A 1 101 ? -2.875 -9.281 -15.688 1 98.81 101 THR A N 1
ATOM 728 C CA . THR A 1 101 ? -2.012 -9.945 -16.656 1 98.81 101 THR A CA 1
ATOM 729 C C . THR A 1 101 ? -0.55 -9.57 -16.422 1 98.81 101 THR A C 1
ATOM 731 O O . THR A 1 101 ? -0.173 -8.406 -16.547 1 98.81 101 THR A O 1
ATOM 734 N N . VAL A 1 102 ? 0.254 -10.594 -16.125 1 98.81 102 VAL A N 1
ATOM 735 C CA . VAL A 1 102 ? 1.661 -10.344 -15.828 1 98.81 102 VAL A CA 1
ATOM 736 C C . VAL A 1 102 ? 2.543 -11.188 -16.734 1 98.81 102 VAL A C 1
ATOM 738 O O . VAL A 1 102 ? 2.121 -12.25 -17.219 1 98.81 102 VAL A O 1
ATOM 741 N N . PHE A 1 103 ? 3.699 -10.68 -16.984 1 98.75 103 PHE A N 1
ATOM 742 C CA . PHE A 1 103 ? 4.695 -11.414 -17.75 1 98.75 103 PHE A CA 1
ATOM 743 C C . PHE A 1 103 ? 5.668 -12.141 -16.828 1 98.75 103 PHE A C 1
ATOM 745 O O . PHE A 1 103 ? 6.258 -11.523 -15.938 1 98.75 103 PHE A O 1
ATOM 752 N N . LEU A 1 104 ? 5.746 -13.461 -17.016 1 98.75 104 LEU A N 1
ATOM 753 C CA . LEU A 1 104 ? 6.75 -14.219 -16.281 1 98.75 104 LEU A CA 1
ATOM 754 C C . LEU A 1 104 ? 8.102 -14.148 -16.969 1 98.75 104 LEU A C 1
ATOM 756 O O . LEU A 1 104 ? 8.227 -14.5 -18.141 1 98.75 104 LEU A O 1
ATOM 760 N N . PRO A 1 105 ? 9.078 -13.75 -16.25 1 97.5 105 PRO A N 1
ATOM 761 C CA . PRO A 1 105 ? 10.391 -13.586 -16.906 1 97.5 105 PRO A CA 1
ATOM 762 C C . PRO A 1 105 ? 10.883 -14.867 -17.562 1 97.5 105 PRO A C 1
ATOM 764 O O . PRO A 1 105 ? 10.672 -15.961 -17.031 1 97.5 105 PRO A O 1
ATOM 767 N N . GLU A 1 106 ? 11.664 -14.734 -18.656 1 97.56 106 GLU A N 1
ATOM 768 C CA . GLU A 1 106 ? 12.148 -15.875 -19.438 1 97.56 106 GLU A CA 1
ATOM 769 C C . GLU A 1 106 ? 13.156 -16.688 -18.641 1 97.56 106 GLU A C 1
ATOM 771 O O . GLU A 1 106 ? 13.289 -17.906 -18.844 1 97.56 106 GLU A O 1
ATOM 776 N N . ASN A 1 107 ? 13.805 -16.047 -17.766 1 97.38 107 ASN A N 1
ATOM 777 C CA . ASN A 1 107 ? 14.914 -16.703 -17.062 1 97.38 107 ASN A CA 1
ATOM 778 C C . ASN A 1 107 ? 14.469 -17.281 -15.727 1 97.38 107 ASN A C 1
ATOM 780 O O . ASN A 1 107 ? 15.305 -17.562 -14.859 1 97.38 107 ASN A O 1
ATOM 784 N N . LEU A 1 108 ? 13.18 -17.391 -15.555 1 97.5 108 LEU A N 1
ATOM 785 C CA . LEU A 1 108 ? 12.695 -18.078 -14.359 1 97.5 108 LEU A CA 1
ATOM 786 C C . LEU A 1 108 ? 13.117 -19.547 -14.359 1 97.5 108 LEU A C 1
ATOM 788 O O . LEU A 1 108 ? 12.836 -20.266 -15.312 1 97.5 108 LEU A O 1
ATOM 792 N N . PRO A 1 109 ? 13.789 -19.984 -13.336 1 97.94 109 PRO A N 1
ATOM 793 C CA . PRO A 1 109 ? 14.188 -21.391 -13.289 1 97.94 109 PRO A CA 1
ATOM 794 C C . PRO A 1 109 ? 13 -22.344 -13.328 1 97.94 109 PRO A C 1
ATOM 796 O O . PRO A 1 109 ? 11.953 -22.062 -12.734 1 97.94 109 PRO A O 1
ATOM 799 N N . LYS A 1 110 ? 13.195 -23.469 -14.031 1 98.25 110 LYS A N 1
ATOM 800 C CA . LYS A 1 110 ? 12.188 -24.531 -14.023 1 98.25 110 LYS A CA 1
ATOM 801 C C . LYS A 1 110 ? 12.047 -25.125 -12.633 1 98.25 110 LYS A C 1
ATOM 803 O O . LYS A 1 110 ? 13.023 -25.25 -11.891 1 98.25 110 LYS A O 1
ATOM 808 N N . GLY A 1 111 ? 10.766 -25.531 -12.352 1 98.5 111 GLY A N 1
ATOM 809 C CA . GLY A 1 111 ? 10.508 -26.172 -11.07 1 98.5 111 GLY A CA 1
ATOM 810 C C . GLY A 1 111 ? 9.594 -25.375 -10.172 1 98.5 111 GLY A C 1
ATOM 811 O O . GLY A 1 111 ? 8.758 -24.594 -10.648 1 98.5 111 GLY A O 1
ATOM 812 N N . ALA A 1 112 ? 9.695 -25.609 -8.828 1 98.69 112 ALA A N 1
ATOM 813 C CA . ALA A 1 112 ? 8.797 -25.016 -7.84 1 98.69 112 ALA A CA 1
ATOM 814 C C . ALA A 1 112 ? 8.969 -23.5 -7.777 1 98.69 112 ALA A C 1
ATOM 816 O O . ALA A 1 112 ? 10.086 -23 -7.848 1 98.69 112 ALA A O 1
ATOM 817 N N . ALA A 1 113 ? 7.906 -22.828 -7.754 1 98.81 113 ALA A N 1
ATOM 818 C CA . ALA A 1 113 ? 7.859 -21.375 -7.57 1 98.81 113 ALA A CA 1
ATOM 819 C C . ALA A 1 113 ? 6.684 -20.969 -6.684 1 98.81 113 ALA A C 1
ATOM 821 O O . ALA A 1 113 ? 5.844 -21.812 -6.34 1 98.81 113 ALA A O 1
ATOM 822 N N . GLN A 1 114 ? 6.715 -19.766 -6.305 1 98.75 114 GLN A N 1
ATOM 823 C CA . GLN A 1 114 ? 5.672 -19.203 -5.457 1 98.75 114 GLN A CA 1
ATOM 824 C C . GLN A 1 114 ? 5.242 -17.828 -5.949 1 98.75 114 GLN A C 1
ATOM 826 O O . GLN A 1 114 ? 6.086 -16.969 -6.227 1 98.75 114 GLN A O 1
ATOM 831 N N . ILE A 1 115 ? 3.93 -17.703 -6.137 1 98.88 115 ILE A N 1
ATOM 832 C CA . ILE A 1 115 ? 3.357 -16.391 -6.398 1 98.88 115 ILE A CA 1
ATOM 833 C C . ILE A 1 115 ? 3.035 -15.688 -5.078 1 98.88 115 ILE A C 1
ATOM 835 O O . ILE A 1 115 ? 2.312 -16.234 -4.242 1 98.88 115 ILE A O 1
ATOM 839 N N . ASN A 1 116 ? 3.586 -14.562 -4.895 1 98.88 116 ASN A N 1
ATOM 840 C CA . ASN A 1 116 ? 3.438 -13.797 -3.658 1 98.88 116 ASN A CA 1
ATOM 841 C C . ASN A 1 116 ? 2.525 -12.594 -3.852 1 98.88 116 ASN A C 1
ATOM 843 O O . ASN A 1 116 ? 2.588 -11.914 -4.883 1 98.88 116 ASN A O 1
ATOM 847 N N . VAL A 1 117 ? 1.668 -12.328 -2.83 1 98.94 117 VAL A N 1
ATOM 848 C CA . VAL A 1 117 ? 0.733 -11.211 -2.846 1 98.94 117 VAL A CA 1
ATOM 849 C C . VAL A 1 117 ? 0.927 -10.359 -1.595 1 98.94 117 VAL A C 1
ATOM 851 O O . VAL A 1 117 ? 0.924 -10.875 -0.475 1 98.94 117 VAL A O 1
ATOM 854 N N . TYR A 1 118 ? 1.221 -9.164 -1.756 1 98.81 118 TYR A N 1
ATOM 855 C CA . TYR A 1 118 ? 1.162 -8.141 -0.714 1 98.81 118 TYR A CA 1
ATOM 856 C C . TYR A 1 118 ? -0.03 -7.219 -0.922 1 98.81 118 TYR A C 1
ATOM 858 O O . TYR A 1 118 ? -0.058 -6.438 -1.875 1 98.81 118 TYR A O 1
ATOM 866 N N . HIS A 1 119 ? -1.055 -7.363 -0.078 1 98.25 119 HIS A N 1
ATOM 867 C CA . HIS A 1 119 ? -2.311 -6.629 -0.173 1 98.25 119 HIS A CA 1
ATOM 868 C C . HIS A 1 119 ? -2.389 -5.531 0.884 1 98.25 119 HIS A C 1
ATOM 870 O O . HIS A 1 119 ? -2.096 -5.773 2.057 1 98.25 119 HIS A O 1
ATOM 876 N N . VAL A 1 120 ? -2.758 -4.355 0.427 1 97.88 120 VAL A N 1
ATOM 877 C CA . VAL A 1 120 ? -2.812 -3.186 1.297 1 97.88 120 VAL A CA 1
ATOM 878 C C . VAL A 1 120 ? -4.195 -2.541 1.21 1 97.88 120 VAL A C 1
ATOM 880 O O . VAL A 1 120 ? -4.707 -2.297 0.114 1 97.88 120 VAL A O 1
ATOM 883 N N . ALA A 1 121 ? -4.766 -2.238 2.402 1 96.75 121 ALA A N 1
ATOM 884 C CA . ALA A 1 121 ? -6.109 -1.672 2.438 1 96.75 121 ALA A CA 1
ATOM 885 C C . ALA A 1 121 ? -6.32 -0.831 3.693 1 96.75 121 ALA A C 1
ATOM 887 O O . ALA A 1 121 ? -5.465 -0.812 4.586 1 96.75 121 ALA A O 1
ATOM 888 N N . LEU A 1 122 ? -7.352 -0.057 3.689 1 96.62 122 LEU A N 1
ATOM 889 C CA . LEU A 1 122 ? -7.926 0.572 4.875 1 96.62 122 LEU A CA 1
ATOM 890 C C . LEU A 1 122 ? -9.211 -0.13 5.297 1 96.62 122 LEU A C 1
ATOM 892 O O . LEU A 1 122 ? -10.078 -0.402 4.461 1 96.62 122 LEU A O 1
ATOM 896 N N . ILE A 1 123 ? -9.32 -0.41 6.586 1 93.81 123 ILE A N 1
ATOM 897 C CA . ILE A 1 123 ? -10.445 -1.267 6.938 1 93.81 123 ILE A CA 1
ATOM 898 C C . ILE A 1 123 ? -11.297 -0.589 8.008 1 93.81 123 ILE A C 1
ATOM 900 O O . ILE A 1 123 ? -10.797 0.234 8.781 1 93.81 123 ILE A O 1
ATOM 904 N N . GLY A 1 124 ? -12.625 -0.938 7.941 1 91.81 124 GLY A N 1
ATOM 905 C CA . GLY A 1 124 ? -13.555 -0.483 8.961 1 91.81 124 GLY A CA 1
ATOM 906 C C . GLY A 1 124 ? -13.938 0.978 8.812 1 91.81 124 GLY A C 1
ATOM 907 O O . GLY A 1 124 ? -13.414 1.677 7.945 1 91.81 124 GLY A O 1
ATOM 908 N N . ALA A 1 125 ? -14.844 1.362 9.688 1 88.5 125 ALA A N 1
ATOM 909 C CA . ALA A 1 125 ? -15.344 2.734 9.672 1 88.5 125 ALA A CA 1
ATOM 910 C C . ALA A 1 125 ? -14.211 3.734 9.891 1 88.5 125 ALA A C 1
ATOM 912 O O . ALA A 1 125 ? -14.242 4.844 9.352 1 88.5 125 ALA A O 1
ATOM 913 N N . GLY A 1 126 ? -13.195 3.264 10.586 1 91.62 126 GLY A N 1
ATOM 914 C CA . GLY A 1 126 ? -12.094 4.148 10.906 1 91.62 126 GLY A CA 1
ATOM 915 C C . GLY A 1 126 ? -11.016 4.164 9.836 1 91.62 126 GLY A C 1
ATOM 916 O O . GLY A 1 126 ? -10.023 4.883 9.961 1 91.62 126 GLY A O 1
ATOM 917 N N . LEU A 1 127 ? -11.195 3.375 8.867 1 96.31 127 LEU A N 1
ATOM 918 C CA . LEU A 1 127 ? -10.195 3.293 7.809 1 96.31 127 LEU A CA 1
ATOM 919 C C . LEU A 1 127 ? -8.805 3.041 8.391 1 96.31 127 LEU A C 1
ATOM 921 O O . LEU A 1 127 ? -7.855 3.758 8.07 1 96.31 127 LEU A O 1
ATOM 925 N N . MET A 1 128 ? -8.727 2.012 9.242 1 96.81 128 MET A N 1
ATOM 926 C CA . MET A 1 128 ? -7.469 1.574 9.852 1 96.81 128 MET A CA 1
ATOM 927 C C . MET A 1 128 ? -6.539 0.974 8.805 1 96.81 128 MET A C 1
ATOM 929 O O . MET A 1 128 ? -6.949 0.119 8.016 1 96.81 128 MET A O 1
ATOM 933 N N . PRO A 1 129 ? -5.246 1.511 8.789 1 97.62 129 PRO A N 1
ATOM 934 C CA . PRO A 1 129 ? -4.305 0.865 7.871 1 97.62 129 PRO A CA 1
ATOM 935 C C . PRO A 1 129 ? -4.176 -0.637 8.117 1 97.62 129 PRO A C 1
ATOM 937 O O . PRO A 1 129 ? -4.082 -1.07 9.273 1 97.62 129 PRO A O 1
ATOM 940 N N . TRP A 1 130 ? -4.188 -1.38 7.035 1 95.31 130 TRP A N 1
ATOM 941 C CA . TRP A 1 130 ? -4.141 -2.834 7.133 1 95.31 130 TRP A CA 1
ATOM 942 C C . TRP A 1 130 ? -3.367 -3.434 5.965 1 95.31 130 TRP A C 1
ATOM 944 O O . TRP A 1 130 ? -3.42 -2.916 4.844 1 95.31 130 TRP A O 1
ATOM 954 N N . ASN A 1 131 ? -2.615 -4.441 6.242 1 96.62 131 ASN A N 1
ATOM 955 C CA . ASN A 1 131 ? -1.938 -5.168 5.172 1 96.62 131 ASN A CA 1
ATOM 956 C C . ASN A 1 131 ? -1.873 -6.664 5.465 1 96.62 131 ASN A C 1
ATOM 958 O O . ASN A 1 131 ? -2.043 -7.086 6.609 1 96.62 131 ASN A O 1
ATOM 962 N N . GLU A 1 132 ? -1.684 -7.422 4.461 1 96.75 132 GLU A N 1
ATOM 963 C CA . GLU A 1 132 ? -1.493 -8.867 4.562 1 96.75 132 GLU A CA 1
ATOM 964 C C . GLU A 1 132 ? -0.614 -9.391 3.43 1 96.75 132 GLU A C 1
ATOM 966 O O . GLU A 1 132 ? -0.444 -8.719 2.41 1 96.75 132 GLU A O 1
ATOM 971 N N . THR A 1 133 ? 0.03 -10.508 3.686 1 98.38 133 THR A N 1
ATOM 972 C CA . THR A 1 133 ? 0.71 -11.258 2.635 1 98.38 133 THR A CA 1
ATOM 973 C C . THR A 1 133 ? 0.135 -12.664 2.514 1 98.38 133 THR A C 1
ATOM 975 O O . THR A 1 133 ? -0.297 -13.25 3.508 1 98.38 133 THR A O 1
ATOM 978 N N . LEU A 1 134 ? 0.057 -13.164 1.343 1 98.12 134 LEU A N 1
ATOM 979 C CA . LEU A 1 134 ? -0.329 -14.547 1.061 1 98.12 134 LEU A CA 1
ATOM 980 C C . LEU A 1 134 ? 0.375 -15.062 -0.19 1 98.12 134 LEU A C 1
ATOM 982 O O . LEU A 1 134 ? 1.062 -14.305 -0.879 1 98.12 134 LEU A O 1
ATOM 986 N N . SER A 1 135 ? 0.293 -16.328 -0.446 1 98.62 135 SER A N 1
ATOM 987 C CA . SER A 1 135 ? 0.981 -16.891 -1.6 1 98.62 135 SER A CA 1
ATOM 988 C C . SER A 1 135 ? 0.293 -18.172 -2.082 1 98.62 135 SER A C 1
ATOM 990 O O . SER A 1 135 ? -0.575 -18.703 -1.394 1 98.62 135 SER A O 1
ATOM 992 N N . THR A 1 136 ? 0.55 -18.547 -3.223 1 98.75 136 THR A N 1
ATOM 993 C CA . THR A 1 136 ? 0.204 -19.844 -3.775 1 98.75 136 THR A CA 1
ATOM 994 C C . THR A 1 136 ? 1.39 -20.453 -4.523 1 98.75 136 THR A C 1
ATOM 996 O O . THR A 1 136 ? 2.268 -19.719 -4.996 1 98.75 136 THR A O 1
ATOM 999 N N . THR A 1 137 ? 1.395 -21.703 -4.652 1 98.69 137 THR A N 1
ATOM 1000 C CA . THR A 1 137 ? 2.516 -22.359 -5.312 1 98.69 137 THR A CA 1
ATOM 1001 C C . THR A 1 137 ? 2.232 -22.531 -6.801 1 98.69 137 THR A C 1
ATOM 1003 O O . THR A 1 137 ? 1.074 -22.516 -7.227 1 98.69 137 THR A O 1
ATOM 1006 N N . ALA A 1 138 ? 3.316 -22.656 -7.547 1 98.81 138 ALA A N 1
ATOM 1007 C CA . ALA A 1 138 ? 3.275 -22.922 -8.984 1 98.81 138 ALA A CA 1
ATOM 1008 C C . ALA A 1 138 ? 4.457 -23.781 -9.414 1 98.81 138 ALA A C 1
ATOM 1010 O O . ALA A 1 138 ? 5.426 -23.938 -8.672 1 98.81 138 ALA A O 1
ATOM 1011 N N . LEU A 1 139 ? 4.297 -24.391 -10.523 1 98.75 139 LEU A N 1
ATOM 1012 C CA . LEU A 1 139 ? 5.375 -25.109 -11.18 1 98.75 139 LEU A CA 1
ATOM 1013 C C . LEU A 1 139 ? 5.75 -24.453 -12.5 1 98.75 139 LEU A C 1
ATOM 1015 O O . LEU A 1 139 ? 4.902 -24.297 -13.383 1 98.75 139 LEU A O 1
ATOM 1019 N N . ILE A 1 140 ? 7.004 -24.047 -12.586 1 98.69 140 ILE A N 1
ATOM 1020 C CA . ILE A 1 140 ? 7.488 -23.453 -13.828 1 98.69 140 ILE A CA 1
ATOM 1021 C C . ILE A 1 140 ? 8.008 -24.547 -14.758 1 98.69 140 ILE A C 1
ATOM 1023 O O . ILE A 1 140 ? 8.82 -25.375 -14.352 1 98.69 140 ILE A O 1
ATOM 1027 N N . GLN A 1 141 ? 7.594 -24.469 -16 1 96.69 141 GLN A N 1
ATOM 1028 C CA . GLN A 1 141 ? 7.973 -25.484 -16.984 1 96.69 141 GLN A CA 1
ATOM 1029 C C . GLN A 1 141 ? 9.047 -24.969 -17.938 1 96.69 141 GLN A C 1
ATOM 1031 O O . GLN A 1 141 ? 9.148 -23.766 -18.156 1 96.69 141 GLN A O 1
ATOM 1036 N N . MET B 1 1 ? 33.812 -14.844 43.188 1 28.19 1 MET B N 1
ATOM 1037 C CA . MET B 1 1 ? 33.469 -15.273 41.844 1 28.19 1 MET B CA 1
ATOM 1038 C C . MET B 1 1 ? 32.156 -14.609 41.375 1 28.19 1 MET B C 1
ATOM 1040 O O . MET B 1 1 ? 31.078 -15.148 41.594 1 28.19 1 MET B O 1
ATOM 1044 N N . LYS B 1 2 ? 31.906 -13.32 41.688 1 35.88 2 LYS B N 1
ATOM 1045 C CA . LYS B 1 2 ? 30.75 -12.523 41.312 1 35.88 2 LYS B CA 1
ATOM 1046 C C . LYS B 1 2 ? 30.547 -12.508 39.812 1 35.88 2 LYS B C 1
ATOM 1048 O O . LYS B 1 2 ? 31.422 -12.094 39.062 1 35.88 2 LYS B O 1
ATOM 1053 N N . PHE B 1 3 ? 29.812 -13.578 39.344 1 32.03 3 PHE B N 1
ATOM 1054 C CA . PHE B 1 3 ? 29.359 -13.68 37.969 1 32.03 3 PHE B CA 1
ATOM 1055 C C . PHE B 1 3 ? 28.609 -12.422 37.531 1 32.03 3 PHE B C 1
ATOM 1057 O O . PHE B 1 3 ? 27.547 -12.109 38.094 1 32.03 3 PHE B O 1
ATOM 1064 N N . ALA B 1 4 ? 29.359 -11.328 37.25 1 40.06 4 ALA B N 1
ATOM 1065 C CA . ALA B 1 4 ? 28.75 -10.211 36.531 1 40.06 4 ALA B CA 1
ATOM 1066 C C . ALA B 1 4 ? 27.953 -10.703 35.312 1 40.06 4 ALA B C 1
ATOM 1068 O O . ALA B 1 4 ? 28.5 -11.367 34.438 1 40.06 4 ALA B O 1
ATOM 1069 N N . THR B 1 5 ? 26.672 -11.102 35.562 1 37.66 5 THR B N 1
ATOM 1070 C CA . THR B 1 5 ? 25.734 -11.352 34.469 1 37.66 5 THR B CA 1
ATOM 1071 C C . THR B 1 5 ? 25.734 -10.188 33.469 1 37.66 5 THR B C 1
ATOM 1073 O O . THR B 1 5 ? 25.359 -9.07 33.844 1 37.66 5 THR B O 1
ATOM 1076 N N . ALA B 1 6 ? 26.766 -10.133 32.656 1 37.72 6 ALA B N 1
ATOM 1077 C CA . ALA B 1 6 ? 26.703 -9.211 31.516 1 37.72 6 ALA B CA 1
ATOM 1078 C C . ALA B 1 6 ? 25.375 -9.336 30.781 1 37.72 6 ALA B C 1
ATOM 1080 O O . ALA B 1 6 ? 25.094 -10.375 30.172 1 37.72 6 ALA B O 1
ATOM 1081 N N . LEU B 1 7 ? 24.328 -8.781 31.375 1 32.59 7 LEU B N 1
ATOM 1082 C CA . LEU B 1 7 ? 23.125 -8.633 30.562 1 32.59 7 LEU B CA 1
ATOM 1083 C C . LEU B 1 7 ? 23.453 -8.031 29.203 1 32.59 7 LEU B C 1
ATOM 1085 O O . LEU B 1 7 ? 23.953 -6.906 29.125 1 32.59 7 LEU B O 1
ATOM 1089 N N . LEU B 1 8 ? 23.984 -8.891 28.297 1 34.53 8 LEU B N 1
ATOM 1090 C CA . LEU B 1 8 ? 24.047 -8.422 26.922 1 34.53 8 LEU B CA 1
ATOM 1091 C C . LEU B 1 8 ? 22.734 -7.758 26.516 1 34.53 8 LEU B C 1
ATOM 1093 O O . LEU B 1 8 ? 21.688 -8.414 26.469 1 34.53 8 LEU B O 1
ATOM 1097 N N . ALA B 1 9 ? 22.609 -6.539 26.938 1 31.88 9 ALA B N 1
ATOM 1098 C CA . ALA B 1 9 ? 21.531 -5.766 26.328 1 31.88 9 ALA B CA 1
ATOM 1099 C C . ALA B 1 9 ? 21.484 -5.977 24.812 1 31.88 9 ALA B C 1
ATOM 1101 O O . ALA B 1 9 ? 22.453 -5.672 24.109 1 31.88 9 ALA B O 1
ATOM 1102 N N . CYS B 1 10 ? 20.984 -7.164 24.406 1 33.38 10 CYS B N 1
ATOM 1103 C CA . CYS B 1 10 ? 20.656 -7.223 23 1 33.38 10 CYS B CA 1
ATOM 1104 C C . CYS B 1 10 ? 20.109 -5.883 22.5 1 33.38 10 CYS B C 1
ATOM 1106 O O . CYS B 1 10 ? 19.016 -5.473 22.875 1 33.38 10 CYS B O 1
ATOM 1108 N N . LEU B 1 11 ? 21 -4.871 22.547 1 34.72 11 LEU B N 1
ATOM 1109 C CA . LEU B 1 11 ? 20.609 -3.701 21.781 1 34.72 11 LEU B CA 1
ATOM 1110 C C . LEU B 1 11 ? 19.891 -4.117 20.5 1 34.72 11 LEU B C 1
ATOM 1112 O O . LEU B 1 11 ? 20.516 -4.668 19.578 1 34.72 11 LEU B O 1
ATOM 1116 N N . THR B 1 12 ? 18.781 -4.754 20.625 1 33.72 12 THR B N 1
ATOM 1117 C CA . THR B 1 12 ? 18 -4.688 19.375 1 33.72 12 THR B CA 1
ATOM 1118 C C . THR B 1 12 ? 18.203 -3.342 18.688 1 33.72 12 THR B C 1
ATOM 1120 O O . THR B 1 12 ? 17.938 -2.293 19.281 1 33.72 12 THR B O 1
ATOM 1123 N N . ALA B 1 13 ? 19.422 -3.021 18.188 1 34.41 13 ALA B N 1
ATOM 1124 C CA . ALA B 1 13 ? 19.484 -1.894 17.25 1 34.41 13 ALA B CA 1
ATOM 1125 C C . ALA B 1 13 ? 18.109 -1.565 16.688 1 34.41 13 ALA B C 1
ATOM 1127 O O . ALA B 1 13 ? 17.469 -2.42 16.078 1 34.41 13 ALA B O 1
ATOM 1128 N N . ALA B 1 14 ? 17.297 -0.91 17.406 1 37.19 14 ALA B N 1
ATOM 1129 C CA . ALA B 1 14 ? 16.203 -0.279 16.672 1 37.19 14 ALA B CA 1
ATOM 1130 C C . ALA B 1 14 ? 16.625 0.002 15.227 1 37.19 14 ALA B C 1
ATOM 1132 O O . ALA B 1 14 ? 17.547 0.785 14.977 1 37.19 14 ALA B O 1
ATOM 1133 N N . ALA B 1 15 ? 17.062 -0.951 14.406 1 41.12 15 ALA B N 1
ATOM 1134 C CA . ALA B 1 15 ? 17.25 -0.56 13.008 1 41.12 15 ALA B CA 1
ATOM 1135 C C . ALA B 1 15 ? 16.672 0.826 12.742 1 41.12 15 ALA B C 1
ATOM 1137 O O . ALA B 1 15 ? 15.484 1.068 13 1 41.12 15 ALA B O 1
ATOM 1138 N N . SER B 1 16 ? 17.219 1.913 13.219 1 47.66 16 SER B N 1
ATOM 1139 C CA . SER B 1 16 ? 16.812 3.256 12.82 1 47.66 16 SER B CA 1
ATOM 1140 C C . SER B 1 16 ? 15.961 3.225 11.555 1 47.66 16 SER B C 1
ATOM 1142 O O . SER B 1 16 ? 16.453 2.891 10.477 1 47.66 16 SER B O 1
ATOM 1144 N N . ALA B 1 17 ? 14.75 2.582 11.672 1 53.22 17 ALA B N 1
ATOM 1145 C CA . ALA B 1 17 ? 13.758 2.225 10.656 1 53.22 17 ALA B CA 1
ATOM 1146 C C . ALA B 1 17 ? 13.672 3.293 9.57 1 53.22 17 ALA B C 1
ATOM 1148 O O . ALA B 1 17 ? 13.859 4.48 9.844 1 53.22 17 ALA B O 1
ATOM 1149 N N . GLN B 1 18 ? 14.047 2.951 8.375 1 74.38 18 GLN B N 1
ATOM 1150 C CA . GLN B 1 18 ? 13.859 3.719 7.148 1 74.38 18 GLN B CA 1
ATOM 1151 C C . GLN B 1 18 ? 12.445 4.297 7.07 1 74.38 18 GLN B C 1
ATOM 1153 O O . GLN B 1 18 ? 11.492 3.576 6.77 1 74.38 18 GLN B O 1
ATOM 1158 N N . ARG B 1 19 ? 12.359 5.578 7.773 1 90.31 19 ARG B N 1
ATOM 1159 C CA . ARG B 1 19 ? 11.039 6.199 7.801 1 90.31 19 ARG B CA 1
ATOM 1160 C C . ARG B 1 19 ? 10.977 7.395 6.855 1 90.31 19 ARG B C 1
ATOM 1162 O O . ARG B 1 19 ? 11.938 8.164 6.754 1 90.31 19 ARG B O 1
ATOM 1169 N N . VAL B 1 20 ? 9.883 7.508 6.262 1 96.5 20 VAL B N 1
ATOM 1170 C CA . VAL B 1 20 ? 9.641 8.75 5.531 1 96.5 20 VAL B CA 1
ATOM 1171 C C . VAL B 1 20 ? 9.391 9.883 6.52 1 96.5 20 VAL B C 1
ATOM 1173 O O . VAL B 1 20 ? 9.172 9.648 7.707 1 96.5 20 VAL B O 1
ATOM 1176 N N . LEU B 1 21 ? 9.508 11.102 6.012 1 96.81 21 LEU B N 1
ATOM 1177 C CA . LEU B 1 21 ? 9.242 12.297 6.805 1 96.81 21 LEU B CA 1
ATOM 1178 C C . LEU B 1 21 ? 8.133 13.133 6.176 1 96.81 21 LEU B C 1
ATOM 1180 O O . LEU B 1 21 ? 7.926 13.086 4.961 1 96.81 21 LEU B O 1
ATOM 1184 N N . ILE B 1 22 ? 7.43 13.82 7.012 1 98.19 22 ILE B N 1
ATOM 1185 C CA . ILE B 1 22 ? 6.535 14.867 6.523 1 98.19 22 ILE B CA 1
ATOM 1186 C C . ILE B 1 22 ? 7.293 16.188 6.43 1 98.19 22 ILE B C 1
ATOM 1188 O O . ILE B 1 22 ? 7.633 16.797 7.449 1 98.19 22 ILE B O 1
ATOM 1192 N N . GLY B 1 23 ? 7.59 16.562 5.168 1 97.31 23 GLY B N 1
ATOM 1193 C CA . GLY B 1 23 ? 8.336 17.797 4.957 1 97.31 23 GLY B CA 1
ATOM 1194 C C . GLY B 1 23 ? 7.484 19.047 5.074 1 97.31 23 GLY B C 1
ATOM 1195 O O . GLY B 1 23 ? 7.992 20.125 5.398 1 97.31 23 GLY B O 1
ATOM 1196 N N . SER B 1 24 ? 6.273 18.906 4.625 1 98.06 24 SER B N 1
ATOM 1197 C CA . SER B 1 24 ? 5.262 19.953 4.734 1 98.06 24 SER B CA 1
ATOM 1198 C C . SER B 1 24 ? 3.867 19.359 4.914 1 98.06 24 SER B C 1
ATOM 1200 O O . SER B 1 24 ? 3.561 18.312 4.359 1 98.06 24 SER B O 1
ATOM 1202 N N . PRO B 1 25 ? 2.922 20.016 5.762 1 98.5 25 PRO B N 1
ATOM 1203 C CA . PRO B 1 25 ? 3.148 21.234 6.531 1 98.5 25 PRO B CA 1
ATOM 1204 C C . PRO B 1 25 ? 3.961 21 7.801 1 98.5 25 PRO B C 1
ATOM 1206 O O . PRO B 1 25 ? 4.137 19.844 8.219 1 98.5 25 PRO B O 1
ATOM 1209 N N . PRO B 1 26 ? 4.566 21.984 8.336 1 98.44 26 PRO B N 1
ATOM 1210 C CA . PRO B 1 26 ? 5.238 21.812 9.625 1 98.44 26 PRO B CA 1
ATOM 1211 C C . PRO B 1 26 ? 4.266 21.5 10.758 1 98.44 26 PRO B C 1
ATOM 1213 O O . PRO B 1 26 ? 3.061 21.719 10.617 1 98.44 26 PRO B O 1
ATOM 1216 N N . ASP B 1 27 ? 4.812 20.891 11.797 1 98.31 27 ASP B N 1
ATOM 1217 C CA . ASP B 1 27 ? 4.031 20.641 13.008 1 98.31 27 ASP B CA 1
ATOM 1218 C C . ASP B 1 27 ? 3.293 21.891 13.461 1 98.31 27 ASP B C 1
ATOM 1220 O O . ASP B 1 27 ? 3.863 22.984 13.469 1 98.31 27 ASP B O 1
ATOM 1224 N N . GLN B 1 28 ? 1.973 21.797 13.695 1 98.25 28 GLN B N 1
ATOM 1225 C CA . GLN B 1 28 ? 1.098 22.828 14.234 1 98.25 28 GLN B CA 1
ATOM 1226 C C . GLN B 1 28 ? 0.82 23.922 13.195 1 98.25 28 GLN B C 1
ATOM 1228 O O . GLN B 1 28 ? 0.462 25.047 13.547 1 98.25 28 GLN B O 1
ATOM 1233 N N . ALA B 1 29 ? 0.999 23.609 11.961 1 98.69 29 ALA B N 1
ATOM 1234 C CA .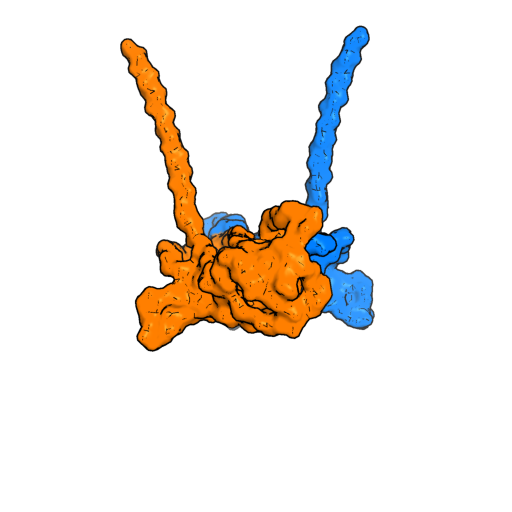 ALA B 1 29 ? 0.681 24.562 10.906 1 98.69 29 ALA B CA 1
ATOM 1235 C C . ALA B 1 29 ? -0.79 24.969 10.953 1 98.69 29 ALA B C 1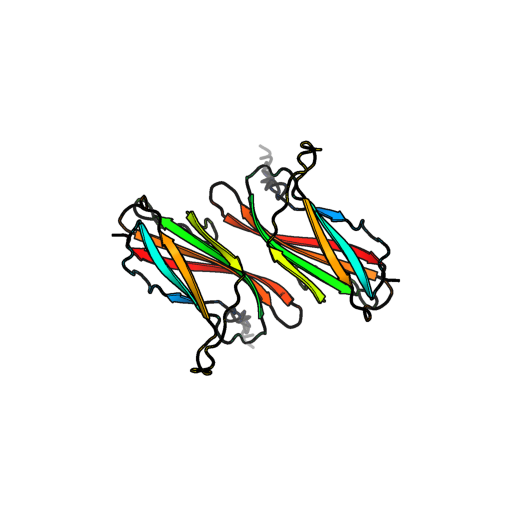
ATOM 1237 O O . ALA B 1 29 ? -1.657 24.156 11.25 1 98.69 29 ALA B O 1
ATOM 1238 N N . ASN B 1 30 ? -1.045 26.219 10.609 1 98.69 30 ASN B N 1
ATOM 1239 C CA . ASN B 1 30 ? -2.412 26.672 10.398 1 98.69 30 ASN B CA 1
ATOM 1240 C C . ASN B 1 30 ? -2.908 26.312 9 1 98.69 30 ASN B C 1
ATOM 1242 O O . ASN B 1 30 ? -2.285 26.688 8 1 98.69 30 ASN B O 1
ATOM 1246 N N . LEU B 1 31 ? -3.99 25.578 8.961 1 98.75 31 LEU B N 1
ATOM 1247 C CA . LEU B 1 31 ? -4.609 25.188 7.699 1 98.75 31 LEU B CA 1
ATOM 1248 C C . LEU B 1 31 ? -6.066 25.641 7.652 1 98.75 31 LEU B C 1
ATOM 1250 O O . LEU B 1 31 ? -6.707 25.797 8.695 1 98.75 31 LEU B O 1
ATOM 1254 N N . SER B 1 32 ? -6.598 25.859 6.445 1 98.38 32 SER B N 1
ATOM 1255 C CA . SER B 1 32 ? -7.969 26.344 6.285 1 98.38 32 SER B CA 1
ATOM 1256 C C . SER B 1 32 ? -8.844 25.281 5.629 1 98.38 32 SER B C 1
ATOM 1258 O O . SER B 1 32 ? -8.531 24.781 4.543 1 98.38 32 SER B O 1
ATOM 1260 N N . ALA B 1 33 ? -9.914 25.016 6.312 1 98.19 33 ALA B N 1
ATOM 1261 C CA . ALA B 1 33 ? -10.906 24.156 5.688 1 98.19 33 ALA B CA 1
ATOM 1262 C C . ALA B 1 33 ? -11.414 24.75 4.383 1 98.19 33 ALA B C 1
ATOM 1264 O O . ALA B 1 33 ? -11.5 25.969 4.246 1 98.19 33 ALA B O 1
ATOM 1265 N N . GLY B 1 34 ? -11.672 23.906 3.443 1 98.38 34 GLY B N 1
ATOM 1266 C CA . GLY B 1 34 ? -12.227 24.375 2.18 1 98.38 34 GLY B CA 1
ATOM 1267 C C . GLY B 1 34 ? -11.172 24.906 1.231 1 98.38 34 GLY B C 1
ATOM 1268 O O . GLY B 1 34 ? -11.5 25.625 0.277 1 98.38 34 GLY B O 1
ATOM 1269 N N . GLN B 1 35 ? -9.938 24.625 1.517 1 98.31 35 GLN B N 1
ATOM 1270 C CA . GLN B 1 35 ? -8.828 25.094 0.687 1 98.31 35 GLN B CA 1
ATOM 1271 C C . GLN B 1 35 ? -7.871 23.953 0.357 1 98.31 35 GLN B C 1
ATOM 1273 O O . GLN B 1 35 ? -7.855 22.922 1.043 1 98.31 35 GLN B O 1
ATOM 1278 N N . ASN B 1 36 ? -7.129 24.141 -0.681 1 98.62 36 ASN B N 1
ATOM 1279 C CA . ASN B 1 36 ? -6.035 23.219 -0.991 1 98.62 36 ASN B CA 1
ATOM 1280 C C . ASN B 1 36 ? -4.84 23.453 -0.073 1 98.62 36 ASN B C 1
ATOM 1282 O O . ASN B 1 36 ? -4.578 24.578 0.351 1 98.62 36 ASN B O 1
ATOM 1286 N N . THR B 1 37 ? -4.203 22.422 0.218 1 98.38 37 THR B N 1
ATOM 1287 C CA . THR B 1 37 ? -2.916 22.469 0.9 1 98.38 37 THR B CA 1
ATOM 1288 C C . THR B 1 37 ? -1.938 21.469 0.296 1 98.38 37 THR B C 1
ATOM 1290 O O . THR B 1 37 ? -2.346 20.547 -0.416 1 98.38 37 THR B O 1
ATOM 1293 N N . THR B 1 38 ? -0.69 21.672 0.563 1 98.69 38 THR B N 1
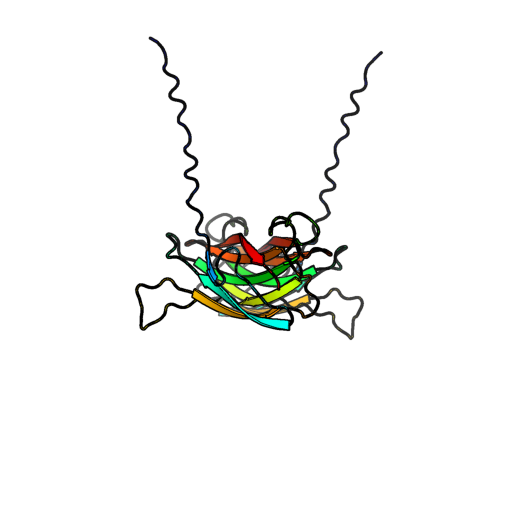ATOM 1294 C CA . THR B 1 38 ? 0.344 20.766 0.103 1 98.69 38 THR B CA 1
ATOM 1295 C C . THR B 1 38 ? 0.852 19.891 1.255 1 98.69 38 THR B C 1
ATOM 1297 O O . THR B 1 38 ? 1.185 20.406 2.324 1 98.69 38 THR B O 1
ATOM 1300 N N . ILE B 1 39 ? 0.829 18.625 1.078 1 98.88 39 ILE B N 1
ATOM 1301 C CA . ILE B 1 39 ? 1.509 17.688 1.961 1 98.88 39 ILE B CA 1
ATOM 1302 C C . ILE B 1 39 ? 2.734 17.109 1.255 1 98.88 39 ILE B C 1
ATOM 1304 O O . ILE B 1 39 ? 2.615 16.484 0.193 1 98.88 39 ILE B O 1
ATOM 1308 N N . GLN B 1 40 ? 3.898 17.344 1.819 1 98.31 40 GLN B N 1
ATOM 1309 C CA . GLN B 1 40 ? 5.141 16.812 1.263 1 98.31 40 GLN B CA 1
ATOM 1310 C C . GLN B 1 40 ? 5.613 15.586 2.041 1 98.31 40 GLN B C 1
ATOM 1312 O O . GLN B 1 40 ? 5.734 15.633 3.266 1 98.31 40 GLN B O 1
ATOM 1317 N N . ILE B 1 41 ? 5.785 14.555 1.349 1 98.5 41 ILE B N 1
ATOM 1318 C CA . ILE B 1 41 ? 6.406 13.367 1.938 1 98.5 41 ILE B CA 1
ATOM 1319 C C . ILE B 1 41 ? 7.836 13.234 1.426 1 98.5 41 ILE B C 1
ATOM 1321 O O . ILE B 1 41 ? 8.07 13.211 0.216 1 98.5 41 ILE B O 1
ATOM 1325 N N . VAL B 1 42 ? 8.758 13.156 2.367 1 96.56 42 VAL B N 1
ATOM 1326 C CA . VAL B 1 42 ? 10.18 13.078 2.061 1 96.56 42 VAL B CA 1
ATOM 1327 C C . VAL B 1 42 ? 10.672 11.648 2.258 1 96.56 42 VAL B C 1
ATOM 1329 O O . VAL B 1 42 ? 10.32 10.992 3.242 1 96.56 42 VAL B O 1
ATOM 1332 N N . LEU B 1 43 ? 11.344 11.148 1.237 1 95.12 43 LEU B N 1
ATOM 1333 C CA . LEU B 1 43 ? 12.055 9.875 1.324 1 95.12 43 LEU B CA 1
ATOM 1334 C C . LEU B 1 43 ? 13.539 10.102 1.588 1 95.12 43 LEU B C 1
ATOM 1336 O O . LEU B 1 43 ? 14.305 10.398 0.665 1 95.12 43 LEU B O 1
ATOM 1340 N N . PRO B 1 44 ? 13.906 9.922 2.836 1 90.69 44 PRO B N 1
ATOM 1341 C CA . PRO B 1 44 ? 15.336 10.094 3.121 1 90.69 44 PRO B CA 1
ATOM 1342 C C . PRO B 1 44 ? 16.203 9.039 2.432 1 90.69 44 PRO B C 1
ATOM 1344 O O . PRO B 1 44 ? 15.68 8.078 1.86 1 90.69 44 PRO B O 1
ATOM 1347 N N . ASN B 1 45 ? 17.5 9.328 2.428 1 83.75 45 ASN B N 1
ATOM 1348 C CA . ASN B 1 45 ? 18.422 8.305 1.927 1 83.75 45 ASN B CA 1
ATOM 1349 C C . ASN B 1 45 ? 18.469 7.098 2.857 1 83.75 45 ASN B C 1
ATOM 1351 O O . ASN B 1 45 ? 19.141 7.137 3.893 1 83.75 45 ASN B O 1
ATOM 1355 N N . PHE B 1 46 ? 17.719 6.141 2.486 1 76.31 46 PHE B N 1
ATOM 1356 C CA . PHE B 1 46 ? 17.672 4.934 3.299 1 76.31 46 PHE B CA 1
ATOM 1357 C C . PHE B 1 46 ? 18.953 4.113 3.123 1 76.31 46 PHE B C 1
ATOM 1359 O O . PHE B 1 46 ? 19.609 4.199 2.088 1 76.31 46 PHE B O 1
ATOM 1366 N N . GLN B 1 47 ? 19.312 3.58 4.145 1 70.25 47 GLN B N 1
ATOM 1367 C CA . GLN B 1 47 ? 20.453 2.664 4.066 1 70.25 47 GLN B CA 1
ATOM 1368 C C . GLN B 1 47 ? 20.188 1.56 3.043 1 70.25 47 GLN B C 1
ATOM 1370 O O . GLN B 1 47 ? 21.078 1.226 2.25 1 70.25 47 GLN B O 1
ATOM 1375 N N . SER B 1 48 ? 18.906 1.011 3.186 1 78.25 48 SER B N 1
ATOM 1376 C CA . SER B 1 48 ? 18.516 -0.002 2.211 1 78.25 48 SER B CA 1
ATOM 1377 C C . SER B 1 48 ? 17.703 0.61 1.078 1 78.25 48 SER B C 1
ATOM 1379 O O . SER B 1 48 ? 17.016 1.614 1.273 1 78.25 48 SER B O 1
ATOM 1381 N N . SER B 1 49 ? 17.891 -0.006 -0.074 1 86.81 49 SER B N 1
ATOM 1382 C CA . SER B 1 49 ? 17.062 0.418 -1.198 1 86.81 49 SER B CA 1
ATOM 1383 C C . SER B 1 49 ? 15.586 0.179 -0.917 1 86.81 49 SER B C 1
ATOM 1385 O O . SER B 1 49 ? 15.227 -0.693 -0.12 1 86.81 49 SER B O 1
ATOM 1387 N N . SER B 1 50 ? 14.789 1.061 -1.348 1 91.38 50 SER B N 1
ATOM 1388 C CA . SER B 1 50 ? 13.344 0.889 -1.226 1 91.38 50 SER B CA 1
ATOM 1389 C C . SER B 1 50 ? 12.648 1.087 -2.568 1 91.38 50 SER B C 1
ATOM 1391 O O . SER B 1 50 ? 13.078 1.911 -3.379 1 91.38 50 SER B O 1
ATOM 1393 N N . GLN B 1 51 ? 11.719 0.181 -2.877 1 94.69 51 GLN B N 1
ATOM 1394 C CA . GLN B 1 51 ? 10.75 0.414 -3.941 1 94.69 51 GLN B CA 1
ATOM 1395 C C . GLN B 1 51 ? 9.422 0.898 -3.375 1 94.69 51 GLN B C 1
ATOM 1397 O O . GLN B 1 51 ? 8.719 0.148 -2.691 1 94.69 51 GLN B O 1
ATOM 1402 N N . GLU B 1 52 ? 9.094 2.152 -3.707 1 96.44 52 GLU B N 1
ATOM 1403 C CA . GLU B 1 52 ? 7.887 2.756 -3.15 1 96.44 52 GLU B CA 1
ATOM 1404 C C . GLU B 1 52 ? 6.633 2.205 -3.822 1 96.44 52 GLU B C 1
ATOM 1406 O O . GLU B 1 52 ? 6.609 2.01 -5.039 1 96.44 52 GLU B O 1
ATOM 1411 N N . VAL B 1 53 ? 5.621 1.94 -2.955 1 98 53 VAL B N 1
ATOM 1412 C CA . VAL B 1 53 ? 4.402 1.319 -3.471 1 98 53 VAL B CA 1
ATOM 1413 C C . VAL B 1 53 ? 3.246 2.314 -3.402 1 98 53 VAL B C 1
ATOM 1415 O O . VAL B 1 53 ? 2.625 2.625 -4.422 1 98 53 VAL B O 1
ATOM 1418 N N . ALA B 1 54 ? 2.902 2.785 -2.234 1 98.62 54 ALA B N 1
ATOM 1419 C CA . ALA B 1 54 ? 1.738 3.654 -2.078 1 98.62 54 ALA B CA 1
ATOM 1420 C C . ALA B 1 54 ? 1.882 4.547 -0.847 1 98.62 54 ALA B C 1
ATOM 1422 O O . ALA B 1 54 ? 2.699 4.27 0.034 1 98.62 54 ALA B O 1
ATOM 1423 N N . VAL B 1 55 ? 1.132 5.59 -0.848 1 98.81 55 VAL B N 1
ATOM 1424 C CA . VAL B 1 55 ? 0.913 6.402 0.345 1 98.81 55 VAL B CA 1
ATOM 1425 C C . VAL B 1 55 ? -0.572 6.73 0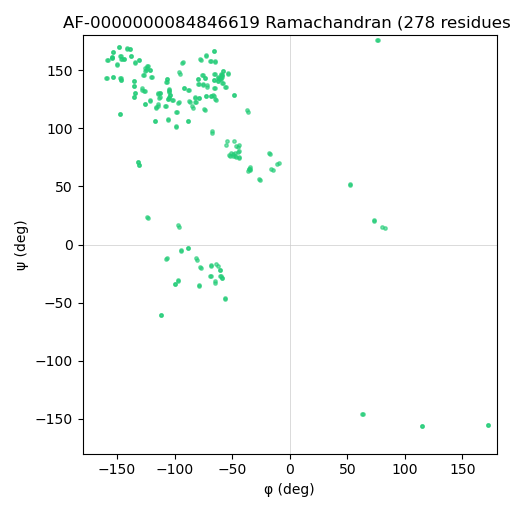.481 1 98.81 55 VAL B C 1
ATOM 1427 O O . VAL B 1 55 ? -1.273 6.891 -0.521 1 98.81 55 VAL B O 1
ATOM 1430 N N . VAL B 1 56 ? -1.043 6.707 1.646 1 98.94 56 VAL B N 1
ATOM 1431 C CA . VAL B 1 56 ? -2.355 7.238 1.996 1 98.94 56 VAL B CA 1
ATOM 1432 C C . VAL B 1 56 ? -2.197 8.438 2.926 1 98.94 56 VAL B C 1
ATOM 1434 O O . VAL B 1 56 ? -1.408 8.398 3.873 1 98.94 56 VAL B O 1
ATOM 1437 N N . LEU B 1 57 ? -2.857 9.492 2.568 1 98.94 57 LEU B N 1
ATOM 1438 C CA . LEU B 1 57 ? -2.904 10.703 3.387 1 98.94 57 LEU B CA 1
ATOM 1439 C C . LEU B 1 57 ? -4.309 10.93 3.941 1 98.94 57 LEU B C 1
ATOM 1441 O O . LEU B 1 57 ? -5.293 10.836 3.207 1 98.94 57 LEU B O 1
ATOM 1445 N N . GLY B 1 58 ? -4.398 11.164 5.227 1 98.88 58 GLY B N 1
ATOM 1446 C CA . GLY B 1 58 ? -5.672 11.453 5.871 1 98.88 58 GLY B CA 1
ATOM 1447 C C . GLY B 1 58 ? -5.586 12.562 6.895 1 98.88 58 GLY B C 1
ATOM 1448 O O . GLY B 1 58 ? -4.488 12.992 7.266 1 98.88 58 GLY B O 1
ATOM 1449 N N . ILE B 1 59 ? -6.73 13 7.316 1 98.88 59 ILE B N 1
ATOM 1450 C CA . ILE B 1 59 ? -6.781 14.031 8.352 1 98.88 59 ILE B CA 1
ATOM 1451 C C . ILE B 1 59 ? -7.828 13.656 9.398 1 98.88 59 ILE B C 1
ATOM 1453 O O . ILE B 1 59 ? -8.898 13.141 9.055 1 98.88 59 ILE B O 1
ATOM 1457 N N . THR B 1 60 ? -7.504 13.812 10.578 1 98.38 60 THR B N 1
ATOM 1458 C CA . THR B 1 60 ? -8.383 13.57 11.719 1 98.38 60 THR B CA 1
ATOM 1459 C C . THR B 1 60 ? -8.539 14.828 12.562 1 98.38 60 THR B C 1
ATOM 1461 O O . THR B 1 60 ? -7.555 15.469 12.93 1 98.38 60 THR B O 1
ATOM 1464 N N . SER B 1 61 ? -9.805 15.234 12.742 1 98.31 61 SER B N 1
ATOM 1465 C CA . SER B 1 61 ? -10.039 16.328 13.695 1 98.31 61 SER B CA 1
ATOM 1466 C C . SER B 1 61 ? -9.844 15.852 15.133 1 98.31 61 SER B C 1
ATOM 1468 O O . SER B 1 61 ? -10.289 14.758 15.5 1 98.31 61 SER B O 1
ATOM 1470 N N . CYS B 1 62 ? -9.227 16.641 15.82 1 98.25 62 CYS B N 1
ATOM 1471 C CA . CYS B 1 62 ? -8.992 16.344 17.234 1 98.25 62 CYS B CA 1
ATOM 1472 C C . CYS B 1 62 ? -9.523 17.469 18.125 1 98.25 62 CYS B C 1
ATOM 1474 O O . CYS B 1 62 ? -9.031 17.672 19.234 1 98.25 62 CYS B O 1
ATOM 1476 N N . ALA B 1 63 ? -10.422 18.141 17.562 1 96.31 63 ALA B N 1
ATOM 1477 C CA . ALA B 1 63 ? -10.984 19.297 18.266 1 96.31 63 ALA B CA 1
ATOM 1478 C C . ALA B 1 63 ? -11.734 18.875 19.516 1 96.31 63 ALA B C 1
ATOM 1480 O O . ALA B 1 63 ? -11.719 19.578 20.531 1 96.31 63 ALA B O 1
ATOM 1481 N N . ALA B 1 64 ? -12.305 17.703 19.453 1 95.5 64 ALA B N 1
ATOM 1482 C CA . ALA B 1 64 ? -13.188 17.281 20.547 1 95.5 64 ALA B CA 1
ATOM 1483 C C . ALA B 1 64 ? -12.531 16.203 21.406 1 95.5 64 ALA B C 1
ATOM 1485 O O . ALA B 1 64 ? -13.031 15.859 22.469 1 95.5 64 ALA B O 1
ATOM 1486 N N . ALA B 1 65 ? -11.508 15.625 21.031 1 96 65 ALA B N 1
ATOM 1487 C CA . ALA B 1 65 ? -10.805 14.547 21.719 1 96 65 ALA B CA 1
ATOM 1488 C C . ALA B 1 65 ? -9.352 14.461 21.266 1 96 65 ALA B C 1
ATOM 1490 O O . ALA B 1 65 ? -8.992 15 20.219 1 96 65 ALA B O 1
ATOM 1491 N N . PRO B 1 66 ? -8.477 13.805 22.156 1 97.25 66 PRO B N 1
ATOM 1492 C CA . PRO B 1 66 ? -7.102 13.609 21.703 1 97.25 66 PRO B CA 1
ATOM 1493 C C . PRO B 1 66 ? -7.016 12.906 20.359 1 97.25 66 PRO B C 1
ATOM 1495 O O . PRO B 1 66 ? -7.848 12.047 20.062 1 97.25 66 PRO B O 1
ATOM 1498 N N . CYS B 1 67 ? -6.051 13.227 19.594 1 97.19 67 CYS B N 1
ATOM 1499 C CA . CYS B 1 67 ? -5.879 12.602 18.281 1 97.19 67 CYS B CA 1
ATOM 1500 C C . CYS B 1 67 ? -5.551 11.117 18.422 1 97.19 67 CYS B C 1
ATOM 1502 O O . CYS B 1 67 ? -4.637 10.75 19.172 1 97.19 67 CYS B O 1
ATOM 1504 N N . PRO B 1 68 ? -6.27 10.258 17.75 1 97.75 68 PRO B N 1
ATOM 1505 C CA . PRO B 1 68 ? -5.887 8.844 17.719 1 97.75 68 PRO B CA 1
ATOM 1506 C C . PRO B 1 68 ? -4.602 8.594 16.938 1 97.75 68 PRO B C 1
ATOM 1508 O O . PRO B 1 68 ? -4.199 9.43 16.125 1 97.75 68 PRO B O 1
ATOM 1511 N N . ALA B 1 69 ? -3.934 7.414 17.266 1 98.38 69 ALA B N 1
ATOM 1512 C CA . ALA B 1 69 ? -2.76 7.035 16.469 1 98.38 69 ALA B CA 1
ATOM 1513 C C . ALA B 1 69 ? -3.129 6.797 15.016 1 98.38 69 ALA B C 1
ATOM 1515 O O . ALA B 1 69 ? -4.172 6.207 14.719 1 98.38 69 ALA B O 1
ATOM 1516 N N . PRO B 1 70 ? -2.207 7.258 14.102 1 98.44 70 PRO B N 1
ATOM 1517 C CA . PRO B 1 70 ? -2.496 7.004 12.688 1 98.44 70 PRO B CA 1
ATOM 1518 C C . PRO B 1 70 ? -2.605 5.516 12.367 1 98.44 70 PRO B C 1
ATOM 1520 O O . PRO B 1 70 ? -3.211 5.141 11.359 1 98.44 70 PRO B O 1
ATOM 1523 N N . ALA B 1 71 ? -1.994 4.652 13.227 1 98.12 71 ALA B N 1
ATOM 1524 C CA . ALA B 1 71 ? -2.121 3.207 13.039 1 98.12 71 ALA B CA 1
ATOM 1525 C C . ALA B 1 71 ? -3.547 2.742 13.312 1 98.12 71 ALA B C 1
ATOM 1527 O O . ALA B 1 71 ? -3.961 1.679 12.844 1 98.12 71 ALA B O 1
ATOM 1528 N N . ASP B 1 72 ? -4.32 3.604 14.023 1 97.81 72 ASP B N 1
ATOM 1529 C CA . ASP B 1 72 ? -5.684 3.229 14.398 1 97.81 72 ASP B CA 1
ATOM 1530 C C . ASP B 1 72 ? -6.699 3.803 13.414 1 97.81 72 ASP B C 1
ATOM 1532 O O . ASP B 1 72 ? -7.785 3.244 13.242 1 97.81 72 ASP B O 1
ATOM 1536 N N . THR B 1 73 ? -6.449 4.883 12.852 1 98.19 73 THR B N 1
ATOM 1537 C CA . THR B 1 73 ? -7.359 5.504 11.898 1 98.19 73 THR B CA 1
ATOM 1538 C C . THR B 1 73 ? -6.609 6.484 11 1 98.19 73 THR B C 1
ATOM 1540 O O . THR B 1 73 ? -5.723 7.207 11.461 1 98.19 73 THR B O 1
ATOM 1543 N N . MET B 1 74 ? -7.027 6.527 9.742 1 98.69 74 MET B N 1
ATOM 1544 C CA . MET B 1 74 ? -6.504 7.508 8.797 1 98.69 74 MET B CA 1
ATOM 1545 C C . MET B 1 74 ? -7.402 8.742 8.742 1 98.69 74 MET B C 1
ATOM 1547 O O . MET B 1 74 ? -7.047 9.742 8.117 1 98.69 74 MET B O 1
ATOM 1551 N N . GLY B 1 75 ? -8.539 8.727 9.43 1 98.06 75 GLY B N 1
ATOM 1552 C CA . GLY B 1 75 ? -9.492 9.82 9.352 1 98.06 75 GLY B CA 1
ATOM 1553 C C . GLY B 1 75 ? -10.086 10 7.969 1 98.06 75 GLY B C 1
ATOM 1554 O O . GLY B 1 75 ? -10.438 9.023 7.309 1 98.06 75 GLY B O 1
ATOM 1555 N N . ARG B 1 76 ? -10.352 11.172 7.609 1 98 76 ARG B N 1
ATOM 1556 C CA . ARG B 1 76 ? -10.805 11.469 6.254 1 98 76 ARG B CA 1
ATOM 1557 C C . ARG B 1 76 ? -9.664 11.344 5.254 1 98 76 ARG B C 1
ATOM 1559 O O . ARG B 1 76 ? -8.609 11.969 5.426 1 98 76 ARG B O 1
ATOM 1566 N N . ILE B 1 77 ? -9.93 10.562 4.215 1 98.75 77 ILE B N 1
ATOM 1567 C CA . ILE B 1 77 ? -8.867 10.32 3.244 1 98.75 77 ILE B CA 1
ATOM 1568 C C . ILE B 1 77 ? -8.734 11.523 2.312 1 98.75 77 ILE B C 1
ATOM 1570 O O . ILE B 1 77 ? -9.727 11.969 1.722 1 98.75 77 ILE B O 1
ATOM 1574 N N . LEU B 1 78 ? -7.527 11.969 2.285 1 98.81 78 LEU B N 1
ATOM 1575 C CA . LEU B 1 78 ? -7.227 13.094 1.407 1 98.81 78 LEU B CA 1
ATOM 1576 C C . LEU B 1 78 ? -6.582 12.617 0.111 1 98.81 78 LEU B C 1
ATOM 1578 O O . LEU B 1 78 ? -6.723 13.258 -0.932 1 98.81 78 LEU B O 1
ATOM 1582 N N . TYR B 1 79 ? -5.812 11.602 0.125 1 98.75 79 TYR B N 1
ATOM 1583 C CA . TYR B 1 79 ? -5.133 10.984 -1.013 1 98.75 79 TYR B CA 1
ATOM 1584 C C . TYR B 1 79 ? -4.867 9.508 -0.756 1 98.75 79 TYR B C 1
ATOM 1586 O O . TYR B 1 79 ? -4.52 9.117 0.362 1 98.75 79 TYR B O 1
ATOM 1594 N N . SER B 1 80 ? -4.949 8.68 -1.713 1 98.62 80 SER B N 1
ATOM 1595 C CA . SER B 1 80 ? -4.562 7.27 -1.695 1 98.62 80 SER B CA 1
ATOM 1596 C C . SER B 1 80 ? -4.055 6.82 -3.062 1 98.62 80 SER B C 1
ATOM 1598 O O . SER B 1 80 ? -4.816 6.789 -4.031 1 98.62 80 SER B O 1
ATOM 1600 N N . GLY B 1 81 ? -2.795 6.52 -3.154 1 97.69 81 GLY B N 1
ATOM 1601 C CA . GLY B 1 81 ? -2.295 6.145 -4.469 1 97.69 81 GLY B CA 1
ATOM 1602 C C . GLY B 1 81 ? -0.786 5.996 -4.512 1 97.69 81 GLY B C 1
ATOM 1603 O O . GLY B 1 81 ? -0.156 5.699 -3.494 1 97.69 81 GLY B O 1
ATOM 1604 N N . HIS B 1 82 ? -0.265 6.156 -5.672 1 96.94 82 HIS B N 1
ATOM 1605 C CA . HIS B 1 82 ? 1.148 5.91 -5.934 1 96.94 82 HIS B CA 1
ATOM 1606 C C . HIS B 1 82 ? 2.029 6.902 -5.18 1 96.94 82 HIS B C 1
ATOM 1608 O O . HIS B 1 82 ? 1.651 8.062 -5 1 96.94 82 HIS B O 1
ATOM 1614 N N . PHE B 1 83 ? 3.072 6.465 -4.711 1 97.88 83 PHE B N 1
ATOM 1615 C CA . PHE B 1 83 ? 4.148 7.242 -4.105 1 97.88 83 PHE B CA 1
ATOM 1616 C C . PHE B 1 83 ? 5.438 7.09 -4.902 1 97.88 83 PHE B C 1
ATOM 1618 O O . PHE B 1 83 ? 6.039 6.012 -4.926 1 97.88 83 PHE B O 1
ATOM 1625 N N . ASN B 1 84 ? 5.777 8.125 -5.621 1 96.62 84 ASN B N 1
ATOM 1626 C CA . ASN B 1 84 ? 6.945 8.133 -6.492 1 96.62 84 ASN B CA 1
ATOM 1627 C C . ASN B 1 84 ? 7.809 9.375 -6.273 1 96.62 84 ASN B C 1
ATOM 1629 O O . ASN B 1 84 ? 7.902 10.234 -7.152 1 96.62 84 ASN B O 1
ATOM 1633 N N . PRO B 1 85 ? 8.43 9.414 -5.082 1 95.88 85 PRO B N 1
ATOM 1634 C CA . PRO B 1 85 ? 9.266 10.578 -4.789 1 95.88 85 PRO B CA 1
ATOM 1635 C C . PRO B 1 85 ? 10.445 10.719 -5.746 1 95.88 85 PRO B C 1
ATOM 1637 O O . PRO B 1 85 ? 11.031 9.711 -6.16 1 95.88 85 PRO B O 1
ATOM 1640 N N . GLN B 1 86 ? 10.766 11.914 -6.066 1 93.62 86 GLN B N 1
ATOM 1641 C CA . GLN B 1 86 ? 11.867 12.203 -6.977 1 93.62 86 GLN B CA 1
ATOM 1642 C C . GLN B 1 86 ? 12.852 13.188 -6.355 1 93.62 86 GLN B C 1
ATOM 1644 O O . GLN B 1 86 ? 12.469 14.023 -5.535 1 93.62 86 GLN B O 1
ATOM 1649 N N . ARG B 1 87 ? 14.023 12.875 -6.781 1 90.38 87 ARG B N 1
ATOM 1650 C CA . ARG B 1 87 ? 15.023 13.883 -6.438 1 90.38 87 ARG B CA 1
ATOM 1651 C C . ARG B 1 87 ? 14.953 15.07 -7.395 1 90.38 87 ARG B C 1
ATOM 1653 O O . ARG B 1 87 ? 14.648 14.898 -8.578 1 90.38 87 ARG B O 1
ATOM 1660 N N . ASP B 1 88 ? 15.156 16.219 -6.84 1 83.31 88 ASP B N 1
ATOM 1661 C CA . ASP B 1 88 ? 15.273 17.406 -7.688 1 83.31 88 ASP B CA 1
ATOM 1662 C C . ASP B 1 88 ? 16.609 17.422 -8.422 1 83.31 88 ASP B C 1
ATOM 1664 O O . ASP B 1 88 ? 17.672 17.484 -7.785 1 83.31 88 ASP B O 1
ATOM 1668 N N . PRO B 1 89 ? 16.562 17.344 -9.766 1 82.81 89 PRO B N 1
ATOM 1669 C CA . PRO B 1 89 ? 17.844 17.328 -10.492 1 82.81 89 PRO B CA 1
ATOM 1670 C C . PRO B 1 89 ? 18.703 18.562 -10.219 1 82.81 89 PRO B C 1
ATOM 1672 O O . PRO B 1 89 ? 19.922 18.5 -10.32 1 82.81 89 PRO B O 1
ATOM 1675 N N . ALA B 1 90 ? 18.047 19.688 -9.906 1 86.69 90 ALA B N 1
ATOM 1676 C CA . ALA B 1 90 ? 18.75 20.938 -9.656 1 86.69 90 ALA B CA 1
ATOM 1677 C C . ALA B 1 90 ? 19.375 20.938 -8.258 1 86.69 90 ALA B C 1
ATOM 1679 O O . ALA B 1 90 ? 20.281 21.734 -7.977 1 86.69 90 ALA B O 1
ATOM 1680 N N . MET B 1 91 ? 18.891 20.094 -7.391 1 81.06 91 MET B N 1
ATOM 1681 C CA . MET B 1 91 ? 19.391 19.984 -6.023 1 81.06 91 MET B CA 1
ATOM 1682 C C . MET B 1 91 ? 19.641 18.531 -5.648 1 81.06 91 MET B C 1
ATOM 1684 O O . MET B 1 91 ? 18.969 18 -4.762 1 81.06 91 MET B O 1
ATOM 1688 N N . PRO B 1 92 ? 20.672 17.906 -6.223 1 73.56 92 PRO B N 1
ATOM 1689 C CA . PRO B 1 92 ? 20.859 16.469 -6.062 1 73.56 92 PRO B CA 1
ATOM 1690 C C . PRO B 1 92 ? 21.125 16.062 -4.613 1 73.56 92 PRO B C 1
ATOM 1692 O O . PRO B 1 92 ? 20.906 14.906 -4.246 1 73.56 92 PRO B O 1
ATOM 1695 N N . ALA B 1 93 ? 21.469 17.031 -3.871 1 78.06 93 ALA B N 1
ATOM 1696 C CA . ALA B 1 93 ? 21.75 16.719 -2.473 1 78.06 93 ALA B CA 1
ATOM 1697 C C . ALA B 1 93 ? 20.469 16.625 -1.656 1 78.06 93 ALA B C 1
ATOM 1699 O O . ALA B 1 93 ? 20.469 16.109 -0.537 1 78.06 93 ALA B O 1
ATOM 1700 N N . MET B 1 94 ? 19.438 17.094 -2.336 1 80.25 94 MET B N 1
ATOM 1701 C CA . MET B 1 94 ? 18.156 17.078 -1.634 1 80.25 94 MET B CA 1
ATOM 1702 C C . MET B 1 94 ? 17.547 15.68 -1.674 1 80.25 94 MET B C 1
ATOM 1704 O O . MET B 1 94 ? 17.672 14.969 -2.674 1 80.25 94 MET B O 1
ATOM 1708 N N . GLN B 1 95 ? 17.031 15.336 -0.542 1 90.94 95 GLN B N 1
ATOM 1709 C CA . GLN B 1 95 ? 16.328 14.062 -0.439 1 90.94 95 GLN B CA 1
ATOM 1710 C C . GLN B 1 95 ? 15.141 14.008 -1.402 1 90.94 95 GLN B C 1
ATOM 1712 O O . GLN B 1 95 ? 14.57 15.047 -1.753 1 90.94 95 GLN B O 1
ATOM 1717 N N . ALA B 1 96 ? 14.875 12.836 -1.929 1 94.06 96 ALA B N 1
ATOM 1718 C CA . ALA B 1 96 ? 13.703 12.664 -2.775 1 94.06 96 ALA B CA 1
ATOM 1719 C C . ALA B 1 96 ? 12.422 13.039 -2.023 1 94.06 96 ALA B C 1
ATOM 1721 O O . ALA B 1 96 ? 12.32 12.805 -0.815 1 94.06 96 ALA B O 1
ATOM 1722 N N . TYR B 1 97 ? 11.531 13.688 -2.652 1 96 97 TYR B N 1
ATOM 1723 C CA . TYR B 1 97 ? 10.25 14.031 -2.045 1 96 97 TYR B CA 1
ATOM 1724 C C . TYR B 1 97 ? 9.141 14.047 -3.09 1 96 97 TYR B C 1
ATOM 1726 O O . TYR B 1 97 ? 9.406 13.992 -4.293 1 96 97 TYR B O 1
ATOM 1734 N N . GLN B 1 98 ? 7.918 13.977 -2.668 1 97.81 98 GLN B N 1
ATOM 1735 C CA . GLN B 1 98 ? 6.734 14.172 -3.498 1 97.81 98 GLN B CA 1
ATOM 1736 C C . GLN B 1 98 ? 5.723 15.078 -2.807 1 97.81 98 GLN B C 1
ATOM 1738 O O . GLN B 1 98 ? 5.438 14.906 -1.619 1 97.81 98 GLN B O 1
ATOM 1743 N N . ASN B 1 99 ? 5.277 16.078 -3.561 1 98.25 99 ASN B N 1
ATOM 1744 C CA . ASN B 1 99 ? 4.215 16.953 -3.096 1 98.25 99 ASN B CA 1
ATOM 1745 C C . ASN B 1 99 ? 2.838 16.453 -3.521 1 98.25 99 ASN B C 1
ATOM 1747 O O . ASN B 1 99 ? 2.645 16.062 -4.676 1 98.25 99 ASN B O 1
ATOM 1751 N N . PHE B 1 100 ? 1.96 16.484 -2.576 1 98.81 100 PHE B N 1
ATOM 1752 C CA . PHE B 1 100 ? 0.557 16.188 -2.84 1 98.81 100 PHE B CA 1
ATOM 1753 C C . PHE B 1 100 ? -0.315 17.422 -2.57 1 98.81 100 PHE B C 1
ATOM 1755 O O . PHE B 1 100 ? -0.348 17.922 -1.448 1 98.81 100 PHE B O 1
ATOM 1762 N N . THR B 1 101 ? -0.939 17.875 -3.594 1 98.81 101 THR B N 1
ATOM 1763 C CA . THR B 1 101 ? -1.969 18.875 -3.381 1 98.81 101 THR B CA 1
ATOM 1764 C C . THR B 1 101 ? -3.299 18.234 -3.012 1 98.81 101 THR B C 1
ATOM 1766 O O . THR B 1 101 ? -3.873 17.484 -3.809 1 98.81 101 THR B O 1
ATOM 1769 N N . VAL B 1 102 ? -3.779 18.547 -1.81 1 98.81 102 VAL B N 1
ATOM 1770 C CA . VAL B 1 102 ? -5.016 17.938 -1.333 1 98.81 102 VAL B CA 1
ATOM 1771 C C . VAL B 1 102 ? -6.016 19.031 -0.954 1 98.81 102 VAL B C 1
ATOM 1773 O O . VAL B 1 102 ? -5.625 20.141 -0.602 1 98.81 102 VAL B O 1
ATOM 1776 N N . PHE B 1 103 ? -7.25 18.688 -1.068 1 98.75 103 PHE B N 1
ATOM 1777 C CA . PHE B 1 103 ? -8.32 19.578 -0.645 1 98.75 103 PHE B CA 1
ATOM 1778 C C . PHE B 1 103 ? -8.797 19.234 0.761 1 98.75 103 PHE B C 1
ATOM 1780 O O . PHE B 1 103 ? -9.133 18.078 1.038 1 98.75 103 PHE B O 1
ATOM 1787 N N . LEU B 1 104 ? -8.711 20.219 1.645 1 98.75 104 LEU B N 1
ATOM 1788 C CA . LEU B 1 104 ? -9.273 20.016 2.979 1 98.75 104 LEU B CA 1
ATOM 1789 C C . LEU B 1 104 ? -10.773 20.266 2.98 1 98.75 104 LEU B C 1
ATOM 1791 O O . LEU B 1 104 ? -11.234 21.344 2.592 1 98.75 104 LEU B O 1
ATOM 1795 N N . PRO B 1 105 ? -11.492 19.328 3.449 1 97.56 105 PRO B N 1
ATOM 1796 C CA . PRO B 1 105 ? -12.953 19.484 3.396 1 97.56 105 PRO B CA 1
ATOM 1797 C C . PRO B 1 105 ? -13.438 20.734 4.113 1 97.56 105 PRO B C 1
ATOM 1799 O O . PRO B 1 105 ? -12.883 21.109 5.152 1 97.56 105 PRO B O 1
ATOM 1802 N N . GLU B 1 106 ? -14.547 21.328 3.664 1 97.56 106 GLU B N 1
ATOM 1803 C CA . GLU B 1 106 ? -15.086 22.578 4.203 1 97.56 106 GLU B CA 1
ATOM 1804 C C . GLU B 1 106 ? -15.625 22.375 5.617 1 97.56 106 GLU B C 1
ATOM 1806 O O . GLU B 1 106 ? -15.633 23.312 6.422 1 97.56 106 GLU B O 1
ATOM 1811 N N . ASN B 1 107 ? -16.016 21.203 5.879 1 97.38 107 ASN B N 1
ATOM 1812 C CA . ASN B 1 107 ? -16.703 20.953 7.141 1 97.38 107 ASN B CA 1
ATOM 1813 C C . ASN B 1 107 ? -15.734 20.406 8.195 1 97.38 107 ASN B C 1
ATOM 1815 O O . ASN B 1 107 ? -16.172 19.812 9.195 1 97.38 107 ASN B O 1
ATOM 1819 N N . LEU B 1 108 ? -14.484 20.562 7.949 1 97.5 108 LEU B N 1
ATOM 1820 C CA . LEU B 1 108 ? -13.516 20.203 8.984 1 97.5 108 LEU B CA 1
ATOM 1821 C C . LEU B 1 108 ? -13.68 21.109 10.203 1 97.5 108 LEU B C 1
ATOM 1823 O O . LEU B 1 108 ? -13.641 22.344 10.086 1 97.5 108 LEU B O 1
ATOM 1827 N N . PRO B 1 109 ? -13.875 20.562 11.359 1 97.94 109 PRO B N 1
ATOM 1828 C CA . PRO B 1 109 ? -14.008 21.391 12.555 1 97.94 109 PRO B CA 1
ATOM 1829 C C . PRO B 1 109 ? -12.766 22.234 12.82 1 97.94 109 PRO B C 1
ATOM 1831 O O . PRO B 1 109 ? -11.641 21.781 12.602 1 97.94 109 PRO B O 1
ATOM 1834 N N . LYS B 1 110 ? -13.023 23.453 13.305 1 98.25 110 LYS B N 1
ATOM 1835 C CA . LYS B 1 110 ? -11.922 24.312 13.734 1 98.25 110 LYS B CA 1
ATOM 1836 C C . LYS B 1 110 ? -11.203 23.719 14.945 1 98.25 110 LYS B C 1
ATOM 1838 O O . LYS B 1 110 ? -11.836 23.094 15.797 1 98.25 110 LYS B O 1
ATOM 1843 N N . GLY B 1 111 ? -9.859 24 14.953 1 98.5 111 GLY B N 1
ATOM 1844 C CA . GLY B 1 111 ? -9.078 23.531 16.094 1 98.5 111 GLY B CA 1
ATOM 1845 C C . GLY B 1 111 ? -8.047 22.484 15.727 1 98.5 111 GLY B C 1
ATOM 1846 O O . GLY B 1 111 ? -7.562 22.453 14.594 1 98.5 111 GLY B O 1
ATOM 1847 N N . ALA B 1 112 ? -7.641 21.641 16.734 1 98.69 112 ALA B N 1
ATOM 1848 C CA . ALA B 1 112 ? -6.562 20.656 16.578 1 98.69 112 ALA B CA 1
ATOM 1849 C C . ALA B 1 112 ? -6.938 19.578 15.555 1 98.69 112 ALA B C 1
ATOM 1851 O O . ALA B 1 112 ? -8.078 19.125 15.523 1 98.69 112 ALA B O 1
ATOM 1852 N N . ALA B 1 113 ? -6.055 19.281 14.711 1 98.81 113 ALA B N 1
ATOM 1853 C CA . ALA B 1 113 ? -6.176 18.203 13.734 1 98.81 113 ALA B CA 1
ATOM 1854 C C . ALA B 1 113 ? -4.844 17.469 13.555 1 98.81 113 ALA B C 1
ATOM 1856 O O . ALA B 1 113 ? -3.816 17.906 14.086 1 98.81 113 ALA B O 1
ATOM 1857 N N . GLN B 1 114 ? -4.93 16.391 12.906 1 98.75 114 GLN B N 1
ATOM 1858 C CA . GLN B 1 114 ? -3.76 15.562 12.633 1 98.75 114 GLN B CA 1
ATOM 1859 C C . GLN B 1 114 ? -3.75 15.086 11.18 1 98.75 114 GLN B C 1
ATOM 1861 O O . GLN B 1 114 ? -4.762 14.594 10.68 1 98.75 114 GLN B O 1
ATOM 1866 N N . ILE B 1 115 ? -2.623 15.344 10.539 1 98.88 115 ILE B N 1
ATOM 1867 C CA . ILE B 1 115 ? -2.391 14.758 9.219 1 98.88 115 ILE B CA 1
ATOM 1868 C C . ILE B 1 115 ? -1.748 13.383 9.375 1 98.88 115 ILE B C 1
ATOM 1870 O O . ILE B 1 115 ? -0.707 13.242 10.023 1 98.88 115 ILE B O 1
ATOM 1874 N N . ASN B 1 116 ? -2.369 12.414 8.836 1 98.88 116 ASN B N 1
ATOM 1875 C CA . ASN B 1 116 ? -1.927 11.031 8.953 1 98.88 116 ASN B CA 1
ATOM 1876 C C . ASN B 1 116 ? -1.342 10.516 7.645 1 98.88 116 ASN B C 1
ATOM 1878 O O . ASN B 1 116 ? -1.863 10.812 6.566 1 98.88 116 ASN B O 1
ATOM 1882 N N . VAL B 1 117 ? -0.237 9.727 7.758 1 98.94 117 VAL B N 1
ATOM 1883 C CA . VAL B 1 117 ? 0.448 9.148 6.609 1 98.94 117 VAL B CA 1
ATOM 1884 C C . VAL B 1 117 ? 0.564 7.637 6.785 1 98.94 117 VAL B C 1
ATOM 1886 O O . VAL B 1 117 ? 1.035 7.16 7.82 1 98.94 117 VAL B O 1
ATOM 1889 N N . TYR B 1 118 ? 0.048 6.918 5.93 1 98.81 118 TYR B N 1
ATOM 1890 C CA . TYR B 1 118 ? 0.301 5.488 5.773 1 98.81 118 TYR B CA 1
ATOM 1891 C C . TYR B 1 118 ? 1.187 5.223 4.562 1 98.81 118 TYR B C 1
A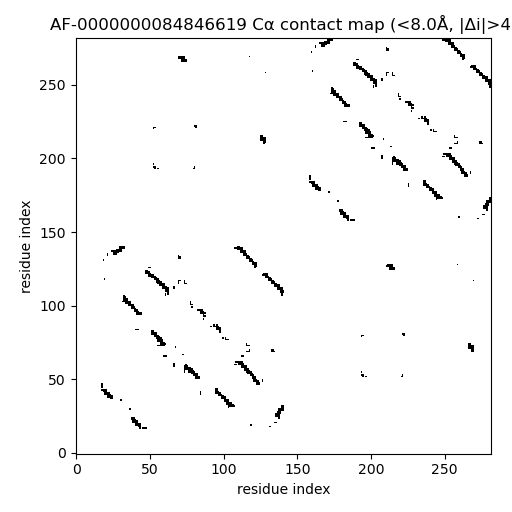TOM 1893 O O . TYR B 1 118 ? 0.762 5.41 3.42 1 98.81 118 TYR B O 1
ATOM 1901 N N . HIS B 1 119 ? 2.451 4.855 4.801 1 98.31 119 HIS B N 1
ATOM 1902 C CA . HIS B 1 119 ? 3.467 4.641 3.777 1 98.31 119 HIS B CA 1
ATOM 1903 C C . HIS B 1 119 ? 3.727 3.152 3.564 1 98.31 119 HIS B C 1
ATOM 1905 O O . HIS B 1 119 ? 3.896 2.402 4.531 1 98.31 119 HIS B O 1
ATOM 1911 N N . VAL B 1 120 ? 3.719 2.77 2.311 1 97.88 120 VAL B N 1
ATOM 1912 C CA . VAL B 1 120 ? 3.881 1.367 1.941 1 97.88 120 VAL B CA 1
ATOM 1913 C C . VAL B 1 120 ? 5.031 1.223 0.948 1 97.88 120 VAL B C 1
ATOM 1915 O O . VAL B 1 120 ? 5.098 1.951 -0.044 1 97.88 120 VAL B O 1
ATOM 1918 N N . ALA B 1 121 ? 5.914 0.237 1.235 1 96.81 121 ALA B N 1
ATOM 1919 C CA . ALA B 1 121 ? 7.082 0.052 0.381 1 96.81 121 ALA B CA 1
ATOM 1920 C C . ALA B 1 121 ? 7.574 -1.392 0.43 1 96.81 121 ALA B C 1
ATOM 1922 O O . ALA B 1 121 ? 7.086 -2.193 1.229 1 96.81 121 ALA B O 1
ATOM 1923 N N . LEU B 1 122 ? 8.406 -1.739 -0.487 1 96.75 122 LEU B N 1
ATOM 1924 C CA . LEU B 1 122 ? 9.242 -2.934 -0.445 1 96.75 122 LEU B CA 1
ATOM 1925 C C . LEU B 1 122 ? 10.695 -2.572 -0.123 1 96.75 122 LEU B C 1
ATOM 1927 O O . LEU B 1 122 ? 11.25 -1.638 -0.706 1 96.75 122 LEU B O 1
ATOM 1931 N N . ILE B 1 123 ? 11.281 -3.318 0.795 1 93.88 123 ILE B N 1
ATOM 1932 C CA . ILE B 1 123 ? 12.586 -2.828 1.24 1 93.88 123 ILE B CA 1
ATOM 1933 C C . ILE B 1 123 ? 13.633 -3.928 1.08 1 93.88 123 ILE B C 1
ATOM 1935 O O . ILE B 1 123 ? 13.305 -5.117 1.112 1 93.88 123 ILE B O 1
ATOM 1939 N N . GLY B 1 124 ? 14.883 -3.426 0.815 1 91.88 124 GLY B N 1
ATOM 1940 C CA . GLY B 1 124 ? 16.031 -4.324 0.761 1 91.88 124 GLY B CA 1
ATOM 1941 C C . GLY B 1 124 ? 16.094 -5.121 -0.527 1 91.88 124 GLY B C 1
ATOM 1942 O O . GLY B 1 124 ? 15.195 -5.035 -1.367 1 91.88 124 GLY B O 1
ATOM 1943 N N . ALA B 1 125 ? 17.172 -5.871 -0.601 1 88.69 125 ALA B N 1
ATOM 1944 C CA . ALA B 1 125 ? 17.406 -6.688 -1.789 1 88.69 125 ALA B CA 1
ATOM 1945 C C . ALA B 1 125 ? 16.281 -7.699 -1.988 1 88.69 125 ALA B C 1
ATOM 1947 O O . ALA B 1 125 ? 15.938 -8.039 -3.123 1 88.69 125 ALA B O 1
ATOM 1948 N N . GLY B 1 126 ? 15.656 -8.062 -0.893 1 91.81 126 GLY B N 1
ATOM 1949 C CA . GLY B 1 126 ? 14.609 -9.055 -0.961 1 91.81 126 GLY B CA 1
ATOM 1950 C C . GLY B 1 126 ? 13.234 -8.461 -1.227 1 91.81 126 GLY B C 1
ATOM 1951 O O . GLY B 1 126 ? 12.25 -9.195 -1.339 1 91.81 126 GLY B O 1
ATOM 1952 N N . LEU B 1 127 ? 13.203 -7.207 -1.291 1 96.44 127 LEU B N 1
ATOM 1953 C CA . LEU B 1 127 ? 11.922 -6.543 -1.505 1 96.44 127 LEU B CA 1
ATOM 1954 C C . LEU B 1 127 ? 10.883 -7.023 -0.497 1 96.44 127 LEU B C 1
ATOM 1956 O O . LEU B 1 127 ? 9.781 -7.422 -0.878 1 96.44 127 LEU B O 1
ATOM 1960 N N . MET B 1 128 ? 11.258 -6.965 0.789 1 96.94 128 MET B N 1
ATOM 1961 C CA . MET B 1 128 ? 10.375 -7.316 1.898 1 96.94 128 MET B CA 1
ATOM 1962 C C . MET B 1 128 ? 9.25 -6.301 2.037 1 96.94 128 MET B C 1
ATOM 1964 O O . MET B 1 128 ? 9.492 -5.094 2.057 1 96.94 128 MET B O 1
ATOM 1968 N N . PRO B 1 129 ? 7.961 -6.859 2.076 1 97.69 129 PRO B N 1
ATOM 1969 C CA . PRO B 1 129 ? 6.879 -5.91 2.332 1 97.69 129 PRO B CA 1
ATOM 1970 C C . PRO B 1 129 ? 7.078 -5.121 3.625 1 97.69 129 PRO B C 1
ATOM 1972 O O . PRO B 1 129 ? 7.457 -5.695 4.648 1 97.69 129 PRO B O 1
ATOM 1975 N N . TRP B 1 130 ? 6.832 -3.826 3.525 1 95.38 130 TRP B N 1
ATOM 1976 C CA . TRP B 1 130 ? 7.051 -2.945 4.668 1 95.38 130 TRP B CA 1
ATOM 1977 C C . TRP B 1 130 ? 6.035 -1.81 4.684 1 95.38 130 TRP B C 1
ATOM 1979 O O . TRP B 1 130 ? 5.621 -1.323 3.629 1 95.38 130 TRP B O 1
ATOM 1989 N N . ASN B 1 131 ? 5.586 -1.46 5.84 1 96.69 131 ASN B N 1
ATOM 1990 C CA . ASN B 1 131 ? 4.711 -0.301 5.973 1 96.69 131 ASN B CA 1
ATOM 1991 C C . ASN B 1 131 ? 4.988 0.466 7.266 1 96.69 131 ASN B C 1
ATOM 1993 O O . ASN B 1 131 ? 5.613 -0.066 8.188 1 96.69 131 ASN B O 1
ATOM 1997 N N . GLU B 1 132 ? 4.598 1.671 7.297 1 96.75 132 GLU B N 1
ATOM 1998 C CA . GLU B 1 132 ? 4.688 2.518 8.484 1 96.75 132 GLU B CA 1
ATOM 1999 C C . GLU B 1 132 ? 3.566 3.553 8.5 1 96.75 132 GLU B C 1
ATOM 2001 O O . GLU B 1 132 ? 2.947 3.83 7.473 1 96.75 132 GLU B O 1
ATOM 2006 N N . THR B 1 133 ? 3.23 4.012 9.695 1 98.38 133 THR B N 1
ATOM 2007 C CA . THR B 1 133 ? 2.355 5.168 9.859 1 98.38 133 THR B CA 1
ATOM 2008 C C . THR B 1 133 ? 3.068 6.277 10.625 1 98.38 133 THR B C 1
ATOM 2010 O O . THR B 1 133 ? 3.9 6.008 11.492 1 98.38 133 THR B O 1
ATOM 2013 N N . LEU B 1 134 ? 2.818 7.477 10.281 1 98.19 134 LEU B N 1
ATOM 2014 C CA . LEU B 1 134 ? 3.295 8.656 11 1 98.19 134 LEU B CA 1
ATOM 2015 C C . LEU B 1 134 ? 2.297 9.805 10.883 1 98.19 134 LEU B C 1
ATOM 2017 O O . LEU B 1 134 ? 1.304 9.695 10.156 1 98.19 134 LEU B O 1
ATOM 2021 N N . SER B 1 135 ? 2.475 10.844 11.625 1 98.62 135 SER B N 1
ATOM 2022 C CA . SER B 1 135 ? 1.529 11.953 11.602 1 98.62 135 SER B CA 1
ATOM 2023 C C . SER B 1 135 ? 2.199 13.258 12.016 1 98.62 135 SER B C 1
ATOM 2025 O O . SER B 1 135 ? 3.322 13.258 12.523 1 98.62 135 SER B O 1
ATOM 2027 N N . THR B 1 136 ? 1.631 14.305 11.711 1 98.75 136 THR B N 1
ATOM 2028 C CA . THR B 1 136 ? 1.966 15.625 12.219 1 98.75 136 THR B CA 1
ATOM 2029 C C . THR B 1 136 ? 0.706 16.391 12.633 1 98.75 136 THR B C 1
ATOM 2031 O O . THR B 1 136 ? -0.384 16.109 12.133 1 98.75 136 THR B O 1
ATOM 2034 N N . THR B 1 137 ? 0.847 17.312 13.477 1 98.69 137 THR B N 1
ATOM 2035 C CA . THR B 1 137 ? -0.316 18.047 13.953 1 98.69 137 THR B CA 1
ATOM 2036 C C . THR B 1 137 ? -0.537 19.312 13.117 1 98.69 137 THR B C 1
ATOM 2038 O O . THR B 1 137 ? 0.386 19.797 12.461 1 98.69 137 THR B O 1
ATOM 2041 N N . ALA B 1 138 ? -1.783 19.75 13.133 1 98.81 138 ALA B N 1
ATOM 2042 C CA . ALA B 1 138 ? -2.193 20.984 12.469 1 98.81 138 ALA B CA 1
ATOM 2043 C C . ALA B 1 138 ? -3.303 21.688 13.25 1 98.81 138 ALA B C 1
ATOM 2045 O O . ALA B 1 138 ? -3.928 21.094 14.125 1 98.81 138 ALA B O 1
ATOM 2046 N N . LEU B 1 139 ? -3.434 22.922 12.984 1 98.75 139 LEU B N 1
ATOM 2047 C CA . LEU B 1 139 ? -4.543 23.719 13.508 1 98.75 139 LEU B CA 1
ATOM 2048 C C . LEU B 1 139 ? -5.449 24.188 12.375 1 98.75 139 LEU B C 1
ATOM 2050 O O . LEU B 1 139 ? -4.988 24.859 11.453 1 98.75 139 LEU B O 1
ATOM 2054 N N . ILE B 1 140 ? -6.711 23.766 12.453 1 98.69 140 ILE B N 1
ATOM 2055 C CA . ILE B 1 140 ? -7.68 24.203 11.453 1 98.69 140 ILE B CA 1
ATOM 2056 C C . ILE B 1 140 ? -8.305 25.531 11.898 1 98.69 140 ILE B C 1
ATOM 2058 O O . ILE B 1 140 ? -8.789 25.641 13.023 1 98.69 140 ILE B O 1
ATOM 2062 N N . GLN B 1 141 ? -8.359 26.484 10.961 1 96.69 141 GLN B N 1
ATOM 2063 C CA . GLN B 1 141 ? -8.875 27.812 11.281 1 96.69 141 GLN B CA 1
ATOM 2064 C C . GLN B 1 141 ? -10.281 28 10.719 1 96.69 141 GLN B C 1
ATOM 2066 O O . GLN B 1 141 ? -10.664 27.359 9.742 1 96.69 141 GLN B O 1
#

Sequence (282 aa):
MKFATALLACLTAAASAQRVLIGSPPDQANLSAGQNTTIQIVLPNFQSSSQEVAVVLGITSCAAAPCPAPADTMGRILYSGHFNPQRDPAMPAMQAYQNFTVFLPENLPKGAAQINVYHVALIGAGLMPWNETLSTTALIQMKFATALLACLTAAASAQRVLIGSPPDQANLSAGQNTTIQIVLPNFQSSSQEVAVVLGITSCAAAPCPAPADTMGRILYSGHFNPQRDPAMPAMQAYQNFTVFLPENLPKGAAQINVYHVALIGAGLMPWNETLSTTALIQ

InterPro domains:
  IPR045469 Nis1-like [PF19271] (15-137)

Foldseek 3Di:
DPPPPPPPPPPPVPLPPQDKDWPPDAFAAEDEAQDKDKTKIFRADDPWDKAWWKKWKAKFDCAPHHDDFLVVDRHHTFDIGTDDFDDDPVCNVGTTMDMDITHHHNPRDFFKMKMKMKTWIQTHPVRHTDIDMDIGMYGYD/DPPPPPPPPPCPVPLPPQDKDWPPDAFAAEDEAQDKDKTKIFRADDPWDKAWAKKWKAKFDCAPHHDDFLVVDRHHTFDIGTDDFDDDPVCNVGTTMDMDITHHHNPRDFFKMKMKMKTWIQTHPVRHTDIDMDIGMYGYD

pLDDT: mean 88.38, std 19.92, range [28.19, 98.94]